Protein AF-A0A0S7Z844-F1 (afdb_monomer_lite)

Foldseek 3Di:
DLVVLLVVQQQPPDDPVPPPVVVVVVVVVVVVVVVVCCVPDPDNPPPPVQLVVLVVVVVVVLCCQLRPDPVNVVVSSVVSVVVSVLLVVLLVVLCVVPNQLLDQWDFDADQDPVGTDGDPPDTDRPVSNCVSRVVSSVVSLVVVVVVCVVVCNLVVQLVVQLVVSCVRNVDDSLVSSLVSSVVRDPNVVSNVVVVVCVVVDDDD

Radius of gyration: 23.3 Å; chains: 1; bounding box: 55×44×65 Å

pLDDT: mean 85.88, std 11.41, range [45.94, 96.12]

Structure (mmCIF, N/CA/C/O backbone):
data_AF-A0A0S7Z844-F1
#
_entry.id   AF-A0A0S7Z844-F1
#
loop_
_atom_site.group_PDB
_atom_site.id
_atom_site.type_symbol
_atom_site.label_atom_id
_atom_site.label_alt_id
_atom_site.label_comp_id
_atom_site.label_asym_id
_atom_site.label_entity_id
_atom_site.label_seq_id
_atom_site.pdbx_PDB_ins_code
_atom_site.Cartn_x
_atom_site.Cartn_y
_atom_site.Cartn_z
_atom_site.oc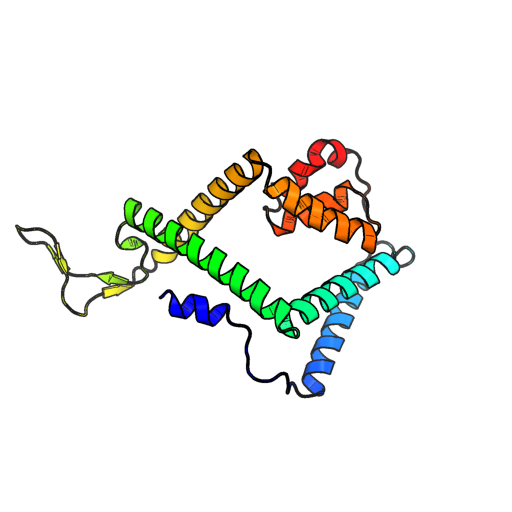cupancy
_atom_site.B_iso_or_equiv
_atom_site.auth_seq_id
_atom_site.auth_comp_id
_atom_site.auth_asym_id
_atom_site.auth_atom_id
_atom_site.pdbx_PDB_model_num
ATOM 1 N N . MET A 1 1 ? 17.687 -9.921 -13.848 1.00 48.50 1 MET A N 1
ATOM 2 C CA . MET A 1 1 ? 17.046 -8.929 -12.950 1.00 48.50 1 MET A CA 1
ATOM 3 C C . M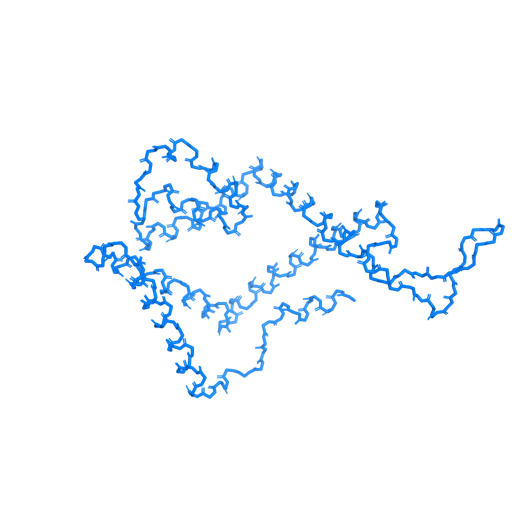ET A 1 1 ? 15.560 -9.190 -12.683 1.00 48.50 1 MET A C 1
ATOM 5 O O . MET A 1 1 ? 15.206 -9.044 -11.520 1.00 48.50 1 MET A O 1
ATOM 9 N N . PRO A 1 2 ? 14.704 -9.618 -13.638 1.00 46.31 2 PRO A N 1
ATOM 10 C CA . PRO A 1 2 ? 13.323 -10.015 -13.307 1.00 46.31 2 PRO A CA 1
ATOM 11 C C . PRO A 1 2 ? 13.250 -11.193 -12.315 1.00 46.31 2 PRO A C 1
ATOM 13 O O . PRO A 1 2 ? 12.411 -11.183 -11.419 1.00 46.31 2 PRO A O 1
ATOM 16 N N . ASP A 1 3 ? 14.201 -12.131 -12.378 1.00 45.94 3 ASP A N 1
ATOM 17 C CA . ASP A 1 3 ? 14.242 -13.299 -11.479 1.00 45.94 3 ASP A CA 1
ATOM 18 C C . ASP A 1 3 ? 14.522 -12.935 -10.011 1.00 45.94 3 ASP A C 1
ATOM 20 O O . ASP A 1 3 ? 14.051 -13.606 -9.099 1.00 45.94 3 ASP A O 1
ATOM 24 N N . ALA A 1 4 ? 15.250 -11.839 -9.764 1.00 48.22 4 ALA A N 1
ATOM 25 C CA . ALA A 1 4 ? 15.564 -11.380 -8.410 1.00 48.22 4 ALA A CA 1
ATOM 26 C C . ALA A 1 4 ? 14.356 -10.719 -7.727 1.00 48.22 4 ALA A C 1
ATOM 28 O O . ALA A 1 4 ? 14.197 -10.832 -6.514 1.00 48.22 4 ALA A O 1
ATOM 29 N N . VAL A 1 5 ? 13.494 -10.056 -8.505 1.00 46.53 5 VAL A N 1
ATOM 30 C CA . VAL A 1 5 ? 12.251 -9.456 -8.001 1.00 46.53 5 VAL A CA 1
ATOM 31 C C . VAL A 1 5 ? 11.192 -10.541 -7.791 1.00 46.53 5 VAL A C 1
ATOM 33 O O . VAL A 1 5 ? 10.532 -10.552 -6.757 1.00 46.53 5 VAL A O 1
ATOM 36 N N . ALA A 1 6 ? 11.091 -11.513 -8.706 1.00 46.31 6 ALA A N 1
ATOM 37 C CA . ALA A 1 6 ? 10.219 -12.676 -8.538 1.00 46.31 6 ALA A CA 1
ATOM 38 C C . ALA A 1 6 ? 10.591 -13.509 -7.293 1.00 46.31 6 ALA A C 1
ATOM 40 O O . ALA A 1 6 ? 9.709 -13.910 -6.537 1.00 46.31 6 ALA A O 1
ATOM 41 N N . ALA A 1 7 ? 11.888 -13.693 -7.021 1.00 47.19 7 ALA A N 1
ATOM 42 C CA . ALA A 1 7 ? 12.367 -14.410 -5.836 1.00 47.19 7 ALA A CA 1
ATOM 43 C C . ALA A 1 7 ? 12.106 -13.677 -4.504 1.00 47.19 7 ALA A C 1
ATOM 45 O O . ALA A 1 7 ? 12.022 -14.328 -3.468 1.00 47.19 7 ALA A O 1
ATOM 46 N N . GLN A 1 8 ? 11.963 -12.345 -4.503 1.00 51.00 8 GLN A N 1
ATOM 47 C CA . GLN A 1 8 ? 11.605 -11.575 -3.298 1.00 51.00 8 GLN A CA 1
ATOM 48 C C . GLN A 1 8 ? 10.105 -11.607 -2.980 1.00 51.00 8 GLN A C 1
ATOM 50 O O . GLN A 1 8 ? 9.715 -11.314 -1.850 1.00 51.00 8 GLN A O 1
ATOM 55 N N . ILE A 1 9 ? 9.274 -11.929 -3.972 1.00 50.03 9 ILE A N 1
ATOM 56 C CA . ILE A 1 9 ? 7.813 -12.002 -3.842 1.00 50.03 9 ILE A CA 1
ATOM 57 C C . ILE A 1 9 ? 7.357 -13.435 -3.540 1.00 50.03 9 ILE A C 1
ATOM 59 O O . ILE A 1 9 ? 6.285 -13.617 -2.968 1.00 50.03 9 ILE A O 1
ATOM 63 N N . ALA A 1 10 ? 8.180 -14.435 -3.868 1.00 52.25 10 ALA A N 1
ATOM 64 C CA . ALA A 1 10 ? 7.917 -15.824 -3.531 1.00 52.25 10 ALA A CA 1
ATOM 65 C C . ALA A 1 10 ? 7.765 -15.989 -2.011 1.00 52.25 10 ALA A C 1
ATOM 67 O O . ALA A 1 10 ? 8.689 -15.715 -1.236 1.00 52.25 10 ALA A O 1
ATOM 68 N N . ILE A 1 11 ? 6.586 -16.444 -1.585 1.00 57.19 11 ILE A N 1
ATOM 69 C CA . ILE A 1 11 ? 6.339 -16.830 -0.197 1.00 57.19 11 ILE A CA 1
ATOM 70 C C . ILE A 1 11 ? 7.331 -17.956 0.140 1.00 57.19 11 ILE A C 1
ATOM 72 O O . ILE A 1 11 ? 7.409 -18.924 -0.617 1.00 57.19 11 ILE A O 1
ATOM 76 N N . PRO A 1 12 ? 8.117 -17.855 1.230 1.00 57.69 12 PRO A N 1
ATOM 77 C CA . PRO A 1 12 ? 9.072 -18.896 1.585 1.00 57.69 12 PRO A CA 1
ATOM 78 C C . PRO A 1 12 ? 8.349 -20.240 1.728 1.00 57.69 12 PRO A C 1
ATOM 80 O O . PRO A 1 12 ? 7.574 -20.435 2.663 1.00 57.69 12 PRO A O 1
ATOM 83 N N . ALA A 1 13 ? 8.594 -21.154 0.786 1.00 55.97 13 ALA A N 1
ATOM 84 C CA . ALA A 1 13 ? 8.005 -22.493 0.777 1.00 55.97 13 ALA A CA 1
ATOM 85 C C . ALA A 1 13 ? 8.580 -23.392 1.890 1.00 55.97 13 ALA A C 1
ATOM 87 O O . ALA A 1 13 ? 7.978 -24.405 2.249 1.00 55.97 13 ALA A O 1
ATOM 88 N N . ASP A 1 14 ? 9.711 -22.996 2.481 1.00 54.78 14 ASP A N 1
ATOM 89 C CA . ASP A 1 14 ? 10.391 -23.751 3.524 1.00 54.78 14 ASP A CA 1
ATOM 90 C C . ASP A 1 14 ? 10.025 -23.255 4.932 1.00 54.78 14 ASP A C 1
ATOM 92 O O . ASP A 1 14 ? 10.448 -22.195 5.394 1.00 54.78 14 ASP A O 1
ATOM 96 N N . GLY A 1 15 ? 9.283 -24.104 5.648 1.00 52.59 15 GLY A N 1
ATOM 97 C CA . GLY A 1 15 ? 9.399 -24.237 7.098 1.00 52.59 15 GLY A CA 1
ATOM 98 C C . GLY A 1 15 ? 8.549 -23.291 7.947 1.00 52.59 15 GLY A C 1
ATOM 99 O O . GLY A 1 15 ? 9.048 -22.365 8.583 1.00 52.59 15 GLY A O 1
ATOM 100 N N . LEU A 1 16 ? 7.282 -23.660 8.164 1.00 57.12 16 LEU A N 1
ATOM 101 C CA . LEU A 1 16 ? 6.557 -23.267 9.383 1.00 57.12 16 LEU A CA 1
ATOM 102 C C . LEU A 1 16 ? 7.063 -24.009 10.640 1.00 57.12 16 LEU A C 1
ATOM 104 O O . LEU A 1 16 ? 6.437 -23.892 11.700 1.00 57.12 16 LEU A O 1
ATOM 108 N N . ASP A 1 17 ? 8.215 -24.685 10.574 1.00 62.97 17 ASP A N 1
ATOM 109 C CA . ASP A 1 17 ? 8.958 -25.271 11.703 1.00 62.97 17 ASP A CA 1
ATOM 110 C C . ASP A 1 17 ? 9.620 -24.189 12.571 1.00 62.97 17 ASP A C 1
ATOM 112 O O . ASP A 1 17 ? 10.745 -24.296 13.056 1.00 62.97 17 ASP A O 1
ATOM 116 N N . THR A 1 18 ? 8.893 -23.096 12.784 1.00 69.69 18 THR A N 1
ATOM 117 C CA . THR A 1 18 ? 9.263 -22.072 13.742 1.00 69.69 18 THR A CA 1
ATOM 118 C C . THR A 1 18 ? 9.187 -22.683 15.139 1.00 69.69 18 THR A C 1
ATOM 120 O O . THR A 1 18 ? 8.113 -23.145 15.551 1.00 69.69 18 THR A O 1
ATOM 123 N N . PRO A 1 19 ? 10.298 -22.691 15.897 1.00 84.50 19 PRO A N 1
ATOM 124 C CA . PRO A 1 19 ? 10.299 -23.233 17.244 1.00 84.50 19 PRO A CA 1
ATOM 125 C C . PRO A 1 19 ? 9.251 -22.509 18.091 1.00 84.50 19 PRO A C 1
ATOM 127 O O . PRO A 1 19 ? 9.009 -21.310 17.922 1.00 84.50 19 PRO A O 1
ATOM 130 N N . LEU A 1 20 ? 8.639 -23.225 19.036 1.00 82.25 20 LEU A N 1
ATOM 131 C CA . LEU A 1 20 ? 7.578 -22.689 19.897 1.00 82.25 20 LEU A CA 1
ATOM 132 C C . LEU A 1 20 ? 8.000 -21.377 20.586 1.00 82.25 20 LEU A C 1
ATOM 134 O O . LEU A 1 20 ? 7.199 -20.454 20.707 1.00 82.25 20 LEU A O 1
ATOM 138 N N . ALA A 1 21 ? 9.284 -21.246 20.926 1.00 87.00 21 ALA A N 1
ATOM 139 C CA . ALA A 1 21 ? 9.870 -20.021 21.463 1.00 87.00 21 ALA A CA 1
ATOM 140 C C . ALA A 1 21 ? 9.737 -18.800 20.527 1.00 87.00 21 ALA A C 1
ATOM 142 O O . ALA A 1 21 ? 9.461 -17.698 20.998 1.00 87.00 21 ALA A O 1
ATOM 143 N N . ALA A 1 22 ? 9.897 -18.971 19.210 1.00 87.19 22 ALA A N 1
ATOM 144 C CA . ALA A 1 22 ? 9.736 -17.887 18.239 1.00 87.19 22 ALA A CA 1
ATOM 145 C C . ALA A 1 22 ? 8.267 -17.456 18.122 1.00 87.19 22 ALA A C 1
ATOM 147 O O . ALA A 1 22 ? 7.972 -16.263 18.125 1.00 87.19 22 ALA A O 1
ATOM 148 N N . ARG A 1 23 ? 7.336 -18.418 18.126 1.00 87.06 23 ARG A N 1
ATOM 149 C CA . ARG A 1 23 ? 5.891 -18.137 18.111 1.00 87.06 23 ARG A CA 1
ATOM 150 C C . ARG A 1 23 ? 5.445 -17.389 19.369 1.00 87.06 23 ARG A C 1
ATOM 152 O O . ARG A 1 23 ? 4.698 -16.417 19.276 1.00 87.06 23 ARG A O 1
ATOM 159 N N . LEU A 1 24 ? 5.952 -17.797 20.535 1.00 90.00 24 LEU A N 1
ATOM 160 C CA . LEU A 1 24 ? 5.722 -17.081 21.791 1.00 90.00 24 LEU A CA 1
ATOM 161 C C . LEU A 1 24 ? 6.300 -15.663 21.750 1.00 90.00 24 LEU A C 1
ATOM 163 O O . LEU A 1 24 ? 5.638 -14.734 22.201 1.00 90.00 24 LEU A O 1
ATOM 167 N N . ARG A 1 25 ? 7.488 -15.466 21.164 1.00 93.25 25 ARG A N 1
ATOM 168 C CA . ARG A 1 25 ? 8.080 -14.129 20.99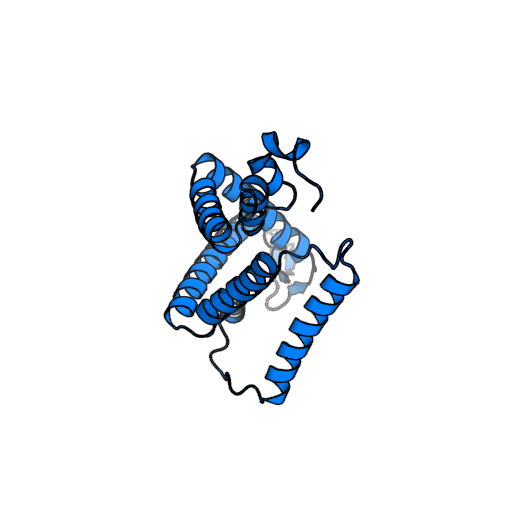4 1.00 93.25 25 ARG A CA 1
ATOM 169 C C . ARG A 1 25 ? 7.193 -13.217 20.144 1.00 93.25 25 ARG A C 1
ATOM 171 O O . ARG A 1 25 ? 6.973 -12.073 20.532 1.00 93.25 25 ARG A O 1
ATOM 178 N N . SER A 1 26 ? 6.645 -13.716 19.035 1.00 90.88 26 SER A N 1
ATOM 179 C CA . SER A 1 26 ? 5.693 -12.961 18.209 1.00 90.88 26 SER A CA 1
ATOM 180 C C . SER A 1 26 ? 4.418 -12.603 18.980 1.00 90.88 26 SER A C 1
ATOM 182 O O . SER A 1 26 ? 3.949 -11.470 18.889 1.00 90.88 26 SER A O 1
ATOM 184 N N . LEU A 1 27 ? 3.888 -13.530 19.789 1.00 91.62 27 LEU A N 1
ATOM 185 C CA . LEU A 1 27 ? 2.716 -13.273 20.632 1.00 91.62 27 LEU A CA 1
ATOM 186 C C . LEU A 1 27 ? 3.000 -12.206 21.699 1.00 91.62 27 LEU A C 1
ATOM 188 O O . LEU A 1 27 ? 2.200 -11.290 21.881 1.00 91.62 27 LEU A O 1
ATOM 192 N N . VAL A 1 28 ? 4.152 -12.289 22.368 1.00 95.50 28 VAL A N 1
ATOM 193 C CA . VAL A 1 28 ? 4.595 -11.273 23.334 1.00 95.50 28 VAL A CA 1
ATOM 194 C C . VAL A 1 28 ? 4.747 -9.915 22.651 1.00 95.50 28 VAL A C 1
ATOM 196 O O . VAL A 1 28 ? 4.307 -8.916 23.209 1.00 95.50 28 VAL A O 1
ATOM 199 N N . GLY A 1 29 ? 5.294 -9.868 21.433 1.00 94.94 29 GLY A N 1
ATOM 200 C CA . GLY A 1 29 ? 5.385 -8.640 20.640 1.00 94.94 29 GLY A CA 1
ATOM 201 C C . GLY A 1 29 ? 4.018 -8.015 20.348 1.00 94.94 29 GLY A C 1
ATOM 202 O O . GLY A 1 29 ? 3.830 -6.821 20.573 1.00 94.94 29 GLY A O 1
ATOM 203 N N . LEU A 1 30 ? 3.037 -8.821 19.925 1.00 93.38 30 LEU A N 1
ATOM 204 C CA . LEU A 1 30 ? 1.667 -8.353 19.682 1.00 93.38 30 LEU A CA 1
ATOM 205 C C . LEU A 1 30 ? 1.024 -7.785 20.958 1.00 93.38 30 LEU A C 1
ATOM 207 O O . LEU A 1 30 ? 0.430 -6.706 20.928 1.00 93.38 30 LEU A O 1
ATOM 211 N N . LEU A 1 31 ? 1.179 -8.482 22.087 1.00 94.25 31 LEU A N 1
ATOM 212 C CA . LEU A 1 31 ? 0.674 -8.023 23.382 1.00 94.25 31 LEU A CA 1
ATOM 213 C C . LEU A 1 31 ? 1.397 -6.761 23.868 1.00 94.25 31 LEU A C 1
ATOM 215 O O . LEU A 1 31 ? 0.751 -5.874 24.418 1.00 94.25 31 LEU A O 1
ATOM 219 N N . ALA A 1 32 ? 2.706 -6.647 23.637 1.00 96.12 32 ALA A N 1
ATOM 220 C CA . ALA A 1 32 ? 3.490 -5.469 23.994 1.00 96.12 32 ALA A CA 1
ATOM 221 C C . ALA A 1 32 ? 3.049 -4.237 23.194 1.00 96.12 32 ALA A C 1
ATOM 223 O O . ALA A 1 32 ? 2.816 -3.185 23.786 1.00 96.12 32 ALA A O 1
ATOM 224 N N . LEU A 1 33 ? 2.853 -4.366 21.876 1.00 94.81 33 LEU A N 1
ATOM 225 C CA . LEU A 1 33 ? 2.333 -3.278 21.039 1.00 94.81 33 LEU A CA 1
ATOM 226 C C . LEU A 1 33 ? 0.916 -2.867 21.462 1.00 94.81 33 LEU A C 1
ATOM 228 O O . LEU A 1 33 ? 0.641 -1.675 21.604 1.00 94.81 33 LEU A O 1
ATOM 232 N N . GLY A 1 34 ? 0.041 -3.838 21.743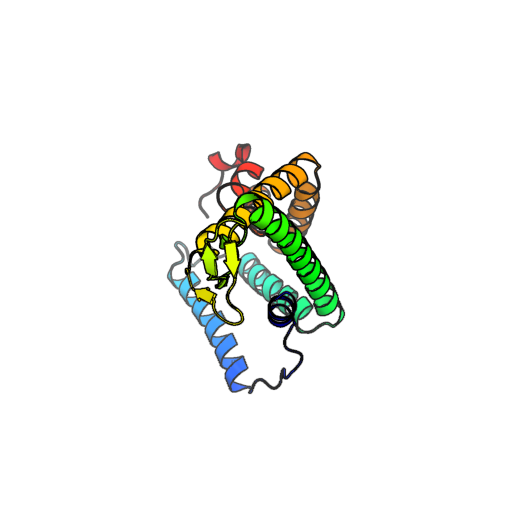 1.00 93.25 34 GLY A N 1
ATOM 233 C CA . GLY A 1 34 ? -1.286 -3.567 22.302 1.00 93.25 34 GLY A CA 1
ATOM 234 C C . GLY A 1 34 ? -1.224 -2.880 23.672 1.00 93.25 34 GLY A C 1
ATOM 235 O O . GLY A 1 34 ? -1.987 -1.953 23.938 1.00 93.25 34 GLY A O 1
ATOM 236 N N . GLY A 1 35 ? -0.278 -3.282 24.522 1.00 93.00 35 GLY A N 1
ATOM 237 C CA . GLY A 1 35 ? -0.025 -2.683 25.831 1.00 93.00 35 GLY A CA 1
ATOM 238 C C . GLY A 1 35 ? 0.487 -1.245 25.743 1.00 93.00 35 GLY A C 1
ATOM 239 O O . GLY A 1 35 ? 0.025 -0.393 26.499 1.00 93.00 35 GLY A O 1
ATOM 240 N N . ILE A 1 36 ? 1.375 -0.945 24.791 1.00 95.06 36 ILE A N 1
ATOM 241 C CA . ILE A 1 36 ? 1.849 0.420 24.517 1.00 95.06 36 ILE A CA 1
ATOM 242 C C . ILE A 1 36 ? 0.690 1.291 24.023 1.00 95.06 36 ILE A C 1
ATOM 244 O O . ILE A 1 36 ? 0.487 2.386 24.548 1.00 95.06 36 ILE A O 1
ATOM 248 N N . ALA A 1 37 ? -0.113 0.794 23.077 1.00 93.00 37 ALA A N 1
ATOM 249 C CA . ALA A 1 37 ? -1.297 1.504 22.597 1.00 93.00 37 ALA A CA 1
ATOM 250 C C . ALA A 1 37 ? -2.295 1.785 23.737 1.00 93.00 37 ALA A C 1
ATOM 252 O O . ALA A 1 37 ? -2.830 2.887 23.844 1.00 93.00 37 ALA A O 1
ATOM 253 N N . TRP A 1 38 ? -2.497 0.821 24.640 1.00 92.75 38 TRP A N 1
ATOM 254 C CA . TRP A 1 38 ? -3.317 1.004 25.839 1.00 92.75 38 TRP A CA 1
ATOM 255 C C . TRP A 1 38 ? -2.713 2.022 26.821 1.00 92.75 38 TRP A C 1
ATOM 257 O O . TRP A 1 38 ? -3.441 2.847 27.378 1.00 92.75 38 TRP A O 1
ATOM 267 N N . ALA A 1 39 ? -1.392 2.009 27.022 1.00 93.38 39 ALA A N 1
ATOM 268 C CA . ALA A 1 39 ? -0.699 2.924 27.927 1.00 93.38 39 ALA A CA 1
ATOM 269 C C . ALA A 1 39 ? -0.769 4.383 27.449 1.00 93.38 39 ALA A C 1
ATOM 271 O O . ALA A 1 39 ? -0.971 5.280 28.274 1.00 93.38 39 ALA A O 1
ATOM 272 N N . LEU A 1 40 ? -0.654 4.601 26.136 1.00 94.81 40 LEU A N 1
ATOM 273 C CA . LEU A 1 40 ? -0.739 5.913 25.488 1.00 94.81 40 LEU A CA 1
ATOM 274 C C . LEU A 1 40 ? -2.183 6.375 25.214 1.00 94.81 40 LEU A C 1
ATOM 276 O O . LEU A 1 40 ? -2.383 7.497 24.753 1.00 94.81 40 LEU A O 1
ATOM 280 N N . SER A 1 41 ? -3.191 5.545 25.499 1.00 93.06 41 SER A N 1
ATOM 281 C CA . SER A 1 41 ? -4.597 5.890 25.271 1.00 93.06 41 SER A CA 1
ATOM 282 C C . SER A 1 41 ? -5.061 7.030 26.181 1.00 93.06 41 SER A C 1
ATOM 284 O O . SER A 1 41 ? -4.846 7.002 27.396 1.00 93.06 41 SER A O 1
ATOM 286 N N . THR A 1 42 ? -5.747 8.013 25.588 1.00 90.31 42 THR A N 1
ATOM 287 C CA . THR A 1 42 ? -6.303 9.181 26.287 1.00 90.31 42 THR A CA 1
ATOM 288 C C . THR A 1 42 ? -7.415 8.803 27.270 1.00 90.31 42 THR A C 1
ATOM 290 O O . THR A 1 42 ? -7.493 9.380 28.351 1.00 90.31 42 THR A O 1
ATOM 293 N N . ASP A 1 43 ? -8.250 7.813 26.936 1.00 88.94 43 ASP A N 1
ATOM 294 C CA . ASP A 1 43 ? -9.294 7.295 27.827 1.00 88.94 43 ASP A CA 1
ATOM 295 C C . ASP A 1 43 ? -9.324 5.760 27.800 1.00 88.94 43 ASP A C 1
ATOM 297 O O . ASP A 1 43 ? -9.993 5.115 26.987 1.00 88.94 43 ASP A O 1
ATOM 301 N N . ARG A 1 44 ? -8.603 5.159 28.752 1.00 87.00 44 ARG A N 1
ATOM 302 C CA . ARG A 1 44 ? -8.458 3.699 28.887 1.00 87.00 44 ARG A CA 1
ATOM 303 C C . ARG A 1 44 ? -9.768 2.980 29.211 1.00 87.00 44 ARG A C 1
ATOM 305 O O . ARG A 1 44 ? -9.842 1.761 29.057 1.00 87.00 44 ARG A O 1
ATOM 312 N N . ARG A 1 45 ? -10.791 3.699 29.686 1.00 83.19 45 ARG A N 1
ATOM 313 C CA . ARG A 1 45 ? -12.080 3.113 30.088 1.00 83.19 45 ARG A CA 1
ATOM 314 C C . ARG A 1 45 ? -13.062 3.023 28.927 1.00 83.19 45 ARG A C 1
ATOM 316 O O . ARG A 1 45 ? -13.968 2.197 28.976 1.00 83.19 45 ARG A O 1
ATOM 323 N N . ARG A 1 46 ? -12.885 3.840 27.886 1.00 88.12 46 ARG A N 1
ATOM 324 C CA . ARG A 1 46 ? -13.785 3.904 26.723 1.00 88.12 46 ARG A CA 1
ATOM 325 C C . ARG A 1 46 ? -13.263 3.168 25.494 1.00 88.12 46 ARG A C 1
ATOM 327 O O . ARG A 1 46 ? -13.771 3.381 24.399 1.00 88.12 46 ARG A O 1
ATOM 334 N N . ILE A 1 47 ? -12.286 2.278 25.664 1.00 87.69 47 ILE A N 1
ATOM 335 C CA . ILE A 1 47 ? -11.729 1.512 24.549 1.00 87.69 47 ILE A CA 1
ATOM 336 C C . ILE A 1 47 ? -12.814 0.589 23.974 1.00 87.69 47 ILE A C 1
ATOM 338 O O . ILE A 1 47 ? -13.319 -0.287 24.686 1.00 87.69 47 ILE A O 1
ATOM 342 N N . PRO A 1 48 ? -13.168 0.730 22.684 1.00 89.44 48 PRO A N 1
ATOM 343 C CA . PRO A 1 48 ? -14.105 -0.169 22.035 1.00 89.44 48 PRO A CA 1
ATOM 344 C C . PRO A 1 48 ? -13.417 -1.515 21.772 1.00 89.44 48 PRO A C 1
ATOM 346 O O . PRO A 1 48 ? -12.932 -1.781 20.676 1.00 89.44 48 PRO A O 1
ATOM 349 N N . TRP A 1 49 ? -13.391 -2.401 22.770 1.00 89.44 49 TRP A N 1
ATOM 350 C CA . TRP A 1 49 ? -12.714 -3.705 22.694 1.00 89.44 49 TRP A CA 1
ATOM 351 C C . TRP A 1 49 ? -13.139 -4.561 21.502 1.00 89.44 49 TRP A C 1
ATOM 353 O O . TRP A 1 49 ? -12.326 -5.295 20.951 1.00 89.44 49 TRP A O 1
ATOM 363 N N . ARG A 1 50 ? -14.388 -4.417 21.045 1.00 89.44 50 ARG A N 1
ATOM 364 C CA . ARG A 1 50 ? -14.860 -5.047 19.808 1.00 89.44 50 ARG A CA 1
ATOM 365 C C . ARG A 1 50 ? -14.069 -4.571 18.585 1.00 89.44 50 ARG A C 1
ATOM 367 O O . ARG A 1 50 ? -13.699 -5.401 17.768 1.00 89.44 50 ARG A O 1
ATOM 374 N N . LEU A 1 51 ? -13.829 -3.266 18.460 1.00 91.38 51 LEU A N 1
ATOM 375 C CA . LEU A 1 51 ? -13.068 -2.682 17.353 1.00 91.38 51 LEU A CA 1
ATOM 376 C C . LEU A 1 51 ? -11.619 -3.173 17.379 1.00 91.38 51 LEU A C 1
ATOM 378 O O . LEU A 1 51 ? -11.127 -3.666 16.370 1.00 91.38 51 LEU A O 1
ATOM 382 N N . ALA A 1 52 ? -10.972 -3.107 18.544 1.00 92.00 52 ALA A N 1
ATOM 383 C CA . ALA A 1 52 ? -9.594 -3.566 18.709 1.00 92.00 52 ALA A CA 1
ATOM 384 C C . ALA A 1 52 ? -9.448 -5.069 18.407 1.00 92.00 52 ALA A C 1
ATOM 386 O O . ALA A 1 52 ? -8.572 -5.466 17.640 1.00 92.00 52 ALA A O 1
ATOM 387 N N . ALA A 1 53 ? -10.344 -5.902 18.950 1.00 91.75 53 ALA A N 1
ATOM 388 C CA . ALA A 1 53 ? -10.332 -7.343 18.718 1.00 91.75 53 ALA A CA 1
ATOM 389 C C . ALA A 1 53 ? -10.577 -7.693 17.244 1.00 91.75 53 ALA A C 1
ATOM 391 O O . ALA A 1 53 ? -9.851 -8.518 16.698 1.00 91.75 53 ALA A O 1
ATOM 392 N N . TRP A 1 54 ? -11.546 -7.050 16.578 1.00 93.81 54 TRP A N 1
ATOM 393 C CA . TRP A 1 54 ? -11.782 -7.272 15.147 1.00 93.81 54 TRP A CA 1
ATOM 394 C C . TRP A 1 54 ? -10.650 -6.748 14.268 1.00 93.81 54 TRP A C 1
ATOM 396 O O . TRP A 1 54 ? -10.343 -7.392 13.271 1.00 93.81 54 TRP A O 1
ATOM 406 N N . GLY A 1 55 ? -10.005 -5.637 14.632 1.00 92.31 55 GLY A N 1
ATOM 407 C CA . GLY A 1 55 ? -8.842 -5.120 13.910 1.00 92.31 55 GLY A CA 1
ATOM 408 C C . GLY A 1 55 ? -7.693 -6.125 13.906 1.00 92.31 55 GLY A C 1
ATOM 409 O O . GLY A 1 55 ? -7.202 -6.499 12.842 1.00 92.31 55 GLY A O 1
ATOM 410 N N . ILE A 1 56 ? -7.339 -6.640 15.088 1.00 93.44 56 ILE A N 1
ATOM 411 C CA . ILE A 1 56 ? -6.299 -7.669 15.231 1.00 93.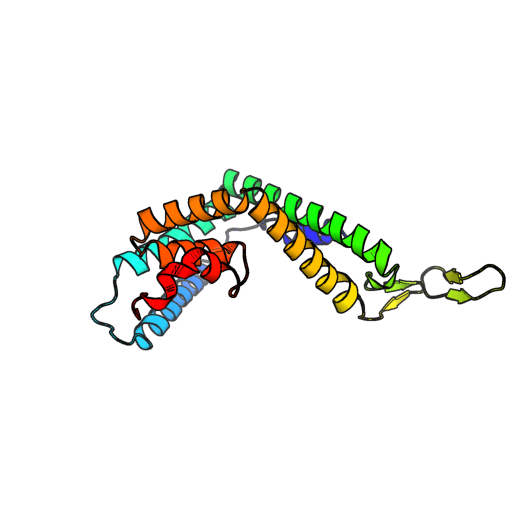44 56 ILE A CA 1
ATOM 412 C C . ILE A 1 56 ? -6.730 -8.970 14.539 1.00 93.44 56 ILE A C 1
ATOM 414 O O . ILE A 1 56 ? -5.951 -9.562 13.794 1.00 93.44 56 ILE A O 1
ATOM 418 N N . ALA A 1 57 ? -7.974 -9.412 14.742 1.00 94.19 57 ALA A N 1
ATOM 419 C CA . ALA A 1 57 ? -8.474 -10.645 14.143 1.00 94.19 57 ALA A CA 1
ATOM 420 C C . ALA A 1 57 ? -8.464 -10.586 12.611 1.00 94.19 57 ALA A C 1
ATOM 422 O O . ALA A 1 57 ? -8.012 -11.535 11.980 1.00 94.19 57 ALA A O 1
ATOM 423 N N . LEU A 1 58 ? -8.910 -9.481 12.006 1.00 92.62 58 LEU A N 1
ATOM 424 C CA . LEU A 1 58 ? -8.926 -9.320 10.553 1.00 92.62 58 LEU A CA 1
ATOM 425 C C . LEU A 1 58 ? -7.507 -9.361 9.973 1.00 92.62 58 LEU A C 1
ATOM 427 O O . LEU A 1 58 ? -7.291 -10.035 8.969 1.00 92.62 58 LEU A O 1
ATOM 431 N N . GLN A 1 59 ? -6.537 -8.717 10.631 1.00 92.81 59 GLN A N 1
ATOM 432 C CA . GLN A 1 59 ? -5.126 -8.779 10.233 1.00 92.81 59 GLN A CA 1
ATOM 433 C C . GLN A 1 59 ? -4.567 -10.206 10.313 1.00 92.81 59 GLN A C 1
ATOM 435 O O . GLN A 1 59 ? -3.942 -10.671 9.363 1.00 92.81 59 GLN A O 1
ATOM 440 N N . VAL A 1 60 ? -4.825 -10.926 11.412 1.00 92.88 60 VAL A N 1
ATOM 441 C CA . VAL A 1 60 ? -4.360 -12.313 11.588 1.00 92.88 60 VAL A CA 1
ATOM 442 C C . VAL A 1 60 ? -5.030 -13.257 10.591 1.00 92.88 60 VAL A C 1
ATOM 444 O O . VAL A 1 60 ? -4.350 -14.087 9.992 1.00 92.88 60 VAL A O 1
ATOM 447 N N . VAL A 1 61 ? -6.342 -13.133 10.375 1.00 94.19 61 VAL A N 1
ATOM 448 C CA . VAL A 1 61 ? -7.074 -13.951 9.396 1.00 94.19 61 VAL A CA 1
ATOM 449 C C . VAL A 1 61 ? -6.552 -13.696 7.988 1.00 94.19 61 VAL A C 1
ATOM 451 O O . VAL A 1 61 ? -6.306 -14.655 7.263 1.00 94.19 61 VAL A O 1
ATOM 454 N N . PHE A 1 62 ? -6.331 -12.437 7.610 1.00 91.81 62 PHE A N 1
ATOM 455 C CA . PHE A 1 62 ? -5.776 -12.091 6.304 1.00 91.81 62 PHE A CA 1
ATOM 456 C C . PHE A 1 62 ? -4.350 -12.634 6.123 1.00 91.81 62 PHE A C 1
ATOM 458 O O . PHE A 1 62 ? -4.052 -13.242 5.096 1.00 91.81 62 PHE A O 1
ATOM 465 N N . ALA A 1 63 ? -3.498 -12.508 7.145 1.00 90.38 63 ALA A N 1
ATOM 466 C CA . ALA A 1 63 ? -2.143 -13.054 7.126 1.00 90.38 63 ALA A CA 1
ATOM 467 C C . ALA A 1 63 ? -2.138 -14.585 6.999 1.00 90.38 63 ALA A C 1
ATOM 469 O O . ALA A 1 63 ? -1.408 -15.131 6.179 1.00 90.38 63 ALA A O 1
ATOM 470 N N . LEU A 1 64 ? -2.976 -15.291 7.766 1.00 90.94 64 LEU A N 1
ATOM 471 C CA . LEU A 1 64 ? -3.104 -16.748 7.665 1.00 90.94 64 LEU A CA 1
ATOM 472 C C . LEU A 1 64 ? -3.686 -17.177 6.318 1.00 90.94 64 LEU A C 1
ATOM 474 O O . LEU A 1 64 ? -3.257 -18.188 5.769 1.00 90.94 64 LEU A O 1
ATOM 478 N N . PHE A 1 65 ? -4.644 -16.423 5.781 1.00 91.31 65 PHE A N 1
ATOM 479 C CA . PHE A 1 65 ? -5.197 -16.691 4.462 1.00 91.31 65 PHE A CA 1
ATOM 480 C C . PHE A 1 65 ? -4.099 -16.639 3.396 1.00 91.31 65 PHE A C 1
ATOM 482 O O . PHE A 1 65 ? -3.937 -17.613 2.667 1.00 91.31 65 PHE A O 1
ATOM 489 N N . ILE A 1 66 ? -3.297 -15.574 3.355 1.00 89.25 66 ILE A N 1
ATOM 490 C CA . ILE A 1 66 ? -2.245 -15.417 2.338 1.00 89.25 66 ILE A CA 1
ATOM 491 C C . ILE A 1 66 ? -1.068 -16.374 2.564 1.00 89.25 66 ILE A C 1
ATOM 493 O O . ILE A 1 66 ? -0.628 -17.011 1.619 1.00 89.25 66 ILE A O 1
ATOM 497 N N . LEU A 1 67 ? -0.575 -16.505 3.800 1.00 86.62 67 LEU A N 1
ATOM 498 C CA . LEU A 1 67 ? 0.677 -17.224 4.085 1.00 86.62 67 LEU A CA 1
ATOM 499 C C . LEU A 1 67 ? 0.511 -18.734 4.289 1.00 86.62 67 LEU A C 1
ATOM 501 O O . LEU A 1 67 ? 1.495 -19.462 4.230 1.00 86.62 67 LEU A O 1
ATOM 505 N N . LYS A 1 68 ? -0.694 -19.214 4.622 1.00 85.81 68 LYS A N 1
ATOM 506 C CA . LYS A 1 68 ? -0.915 -20.630 4.969 1.00 85.81 68 LYS A CA 1
ATOM 507 C C . LYS A 1 68 ? -1.803 -21.366 3.975 1.00 85.81 68 LYS A C 1
ATOM 509 O O . LYS A 1 68 ? -1.772 -22.595 3.946 1.00 85.81 68 LYS A O 1
ATOM 514 N N . THR A 1 69 ? -2.639 -20.660 3.214 1.00 90.88 69 THR A N 1
ATOM 515 C CA . THR A 1 69 ? -3.553 -21.321 2.276 1.00 90.88 69 THR A CA 1
ATOM 516 C C . THR A 1 69 ? -2.973 -21.319 0.863 1.00 90.88 69 THR A C 1
ATOM 518 O O . THR A 1 69 ? -2.519 -20.274 0.403 1.00 90.88 69 THR A O 1
ATOM 521 N N . PRO A 1 70 ? -3.062 -22.443 0.124 1.00 88.56 70 PRO A N 1
ATOM 522 C CA . PRO A 1 70 ? -2.546 -22.519 -1.245 1.00 88.56 70 PRO A CA 1
ATOM 523 C C . PRO A 1 70 ? -3.322 -21.610 -2.207 1.00 88.56 70 PRO A C 1
ATOM 525 O O . PRO A 1 70 ? -2.819 -21.222 -3.255 1.00 88.56 70 PRO A O 1
ATOM 528 N N . LEU A 1 71 ? -4.574 -21.274 -1.874 1.00 91.19 71 LEU A N 1
ATOM 529 C CA . LEU A 1 71 ? -5.351 -20.298 -2.631 1.00 91.19 71 LEU A CA 1
ATOM 530 C C . LEU A 1 71 ? -4.813 -18.879 -2.413 1.00 91.19 71 LEU A C 1
ATOM 532 O O . LEU A 1 71 ? -4.670 -18.138 -3.380 1.00 91.19 71 LEU A O 1
ATOM 536 N N . GLY A 1 72 ? -4.528 -18.508 -1.162 1.00 89.69 72 GLY A N 1
ATOM 537 C CA . GLY A 1 72 ? -3.986 -17.197 -0.814 1.00 89.69 72 GLY A CA 1
ATOM 538 C C . GLY A 1 72 ? -2.612 -16.952 -1.428 1.00 89.69 72 GLY A C 1
ATOM 539 O O . GLY A 1 72 ? -2.410 -15.891 -2.009 1.00 89.69 72 GLY A O 1
ATOM 540 N N . GLU A 1 73 ? -1.734 -17.955 -1.390 1.00 87.25 73 GLU A N 1
ATOM 541 C CA . GLU A 1 73 ? -0.425 -17.939 -2.054 1.00 87.25 73 GLU A CA 1
ATOM 542 C C . GLU A 1 73 ? -0.566 -17.666 -3.555 1.00 87.25 73 GLU A C 1
ATOM 544 O O . GLU A 1 73 ? -0.073 -16.656 -4.043 1.00 87.25 73 GLU A O 1
ATOM 549 N N . ARG A 1 74 ? -1.361 -18.468 -4.279 1.00 90.69 74 ARG A N 1
ATOM 550 C CA . ARG A 1 74 ? -1.573 -18.279 -5.729 1.00 90.69 74 ARG A CA 1
ATOM 551 C C . ARG A 1 74 ? -2.153 -16.911 -6.083 1.00 90.69 74 ARG A C 1
ATOM 553 O O . ARG A 1 74 ? -1.775 -16.324 -7.094 1.00 90.69 74 ARG A O 1
ATOM 560 N N . LEU A 1 75 ? -3.109 -16.423 -5.290 1.00 91.25 75 LEU A N 1
ATOM 561 C CA . LEU A 1 75 ? -3.704 -15.102 -5.500 1.00 91.25 75 LEU A CA 1
ATOM 562 C C . LEU A 1 75 ? -2.667 -13.994 -5.301 1.00 91.25 75 LEU A C 1
ATOM 564 O O . LEU A 1 75 ? -2.625 -13.049 -6.090 1.00 91.25 75 LEU A O 1
ATOM 568 N N . PHE A 1 76 ? -1.848 -14.107 -4.257 1.00 89.25 76 PHE A N 1
ATOM 569 C CA . PHE A 1 76 ? -0.847 -13.102 -3.928 1.00 89.25 76 PHE A CA 1
ATOM 570 C C . PHE A 1 76 ? 0.337 -13.132 -4.897 1.00 89.25 76 PHE A C 1
ATOM 572 O O . PHE A 1 76 ? 0.770 -12.073 -5.343 1.00 89.25 76 PHE A O 1
ATOM 579 N N . ASP A 1 77 ? 0.773 -14.316 -5.323 1.00 89.69 77 ASP A N 1
ATOM 580 C CA . ASP A 1 77 ? 1.772 -14.485 -6.379 1.00 89.69 77 ASP A CA 1
ATOM 581 C C . ASP A 1 77 ? 1.284 -13.890 -7.701 1.00 89.69 77 ASP A C 1
ATOM 583 O O . ASP A 1 77 ? 2.021 -13.162 -8.363 1.00 89.69 77 ASP A O 1
ATOM 587 N N . GLY A 1 78 ? 0.020 -14.131 -8.070 1.00 92.50 78 GLY A N 1
ATOM 588 C CA . GLY A 1 78 ? -0.585 -13.529 -9.259 1.00 92.50 78 GLY A CA 1
ATOM 589 C C . GLY A 1 78 ? -0.618 -11.998 -9.191 1.00 92.50 78 GLY A C 1
ATOM 590 O O . GLY A 1 78 ? -0.267 -11.322 -10.160 1.00 92.50 78 GLY A O 1
ATOM 591 N N . ALA A 1 79 ? -0.979 -11.434 -8.034 1.00 90.50 79 ALA A N 1
ATOM 592 C CA . ALA A 1 79 ? -0.916 -9.990 -7.807 1.00 90.50 79 ALA A CA 1
ATOM 593 C C . ALA A 1 79 ? 0.528 -9.461 -7.873 1.00 90.50 79 ALA A C 1
ATOM 595 O O . ALA A 1 79 ? 0.781 -8.415 -8.470 1.00 90.50 79 ALA A O 1
ATOM 596 N N . GLY A 1 80 ? 1.481 -10.204 -7.314 1.00 91.44 80 GLY A N 1
ATOM 597 C CA . GLY A 1 80 ? 2.904 -9.903 -7.371 1.00 91.44 80 GLY A CA 1
ATOM 598 C C . GLY A 1 80 ? 3.441 -9.866 -8.799 1.00 91.44 80 GLY A C 1
ATOM 599 O O . GLY A 1 80 ? 4.073 -8.889 -9.195 1.00 91.44 80 GLY A O 1
ATOM 600 N N . GLN A 1 81 ? 3.119 -10.875 -9.607 1.00 93.00 81 GLN A N 1
ATOM 601 C CA . GLN A 1 81 ? 3.482 -10.926 -11.026 1.00 93.00 81 GLN A CA 1
ATOM 602 C C . GLN A 1 81 ? 2.887 -9.754 -11.811 1.00 93.00 81 GLN A C 1
ATOM 604 O O . GLN A 1 81 ? 3.569 -9.183 -12.661 1.00 93.00 81 GLN A O 1
ATOM 609 N N . LEU A 1 82 ? 1.654 -9.346 -11.497 1.00 92.50 82 LEU A N 1
ATOM 610 C CA . LEU A 1 82 ? 1.044 -8.159 -12.093 1.00 92.50 82 LEU A CA 1
ATOM 611 C C . LEU A 1 82 ? 1.840 -6.889 -11.756 1.00 92.50 82 LEU A C 1
ATOM 613 O O . LEU A 1 82 ? 2.132 -6.099 -12.655 1.00 92.50 82 LEU A O 1
ATOM 617 N N . VAL A 1 83 ? 2.242 -6.706 -10.494 1.00 90.81 83 VAL A N 1
ATOM 618 C CA . VAL A 1 83 ? 3.078 -5.565 -10.081 1.00 90.81 83 VAL A CA 1
ATOM 619 C C . VAL A 1 83 ? 4.442 -5.600 -10.772 1.00 90.81 83 VAL A C 1
ATOM 621 O O . VAL A 1 83 ? 4.892 -4.571 -11.272 1.00 90.81 83 VAL A O 1
ATOM 624 N N . VAL A 1 84 ? 5.080 -6.769 -10.871 1.00 91.56 84 VAL A N 1
ATOM 625 C CA . VAL A 1 84 ? 6.353 -6.931 -11.594 1.00 91.56 84 VAL A CA 1
ATOM 626 C C . VAL A 1 84 ? 6.199 -6.606 -13.079 1.00 91.56 84 VAL A C 1
ATOM 628 O O . VAL A 1 84 ? 7.056 -5.928 -13.641 1.00 91.56 84 VAL A O 1
ATOM 631 N N . GLY A 1 85 ? 5.097 -7.017 -13.708 1.00 92.81 85 GLY A N 1
ATOM 632 C CA . GLY A 1 85 ? 4.789 -6.654 -15.091 1.00 92.81 85 GLY A CA 1
ATOM 633 C C . GLY A 1 85 ? 4.662 -5.140 -15.282 1.00 92.81 85 GLY A C 1
ATOM 634 O O . GLY A 1 85 ? 5.256 -4.580 -16.202 1.00 92.81 85 GLY A O 1
ATOM 635 N N . LEU A 1 86 ? 3.961 -4.454 -14.371 1.00 91.19 86 LEU A N 1
ATOM 636 C CA . LEU A 1 86 ? 3.849 -2.989 -14.379 1.00 91.19 86 LEU A CA 1
ATOM 637 C C . LEU A 1 86 ? 5.200 -2.288 -14.162 1.00 91.19 86 LEU A C 1
ATOM 639 O O . LEU A 1 86 ? 5.485 -1.282 -14.818 1.00 91.19 86 LEU A O 1
ATOM 643 N N . LEU A 1 87 ? 6.050 -2.826 -13.283 1.00 90.81 87 LEU A N 1
ATOM 644 C CA . LEU A 1 87 ? 7.427 -2.353 -13.108 1.00 90.81 87 LEU A CA 1
ATOM 645 C C . LEU A 1 87 ? 8.261 -2.550 -14.383 1.00 90.81 87 LEU A C 1
ATOM 647 O O . LEU A 1 87 ? 9.080 -1.693 -14.700 1.00 90.81 87 LEU A O 1
ATOM 651 N N . GLY A 1 88 ? 8.017 -3.619 -15.146 1.00 90.38 88 GLY A N 1
ATOM 652 C CA . GLY A 1 88 ? 8.626 -3.833 -16.462 1.00 90.38 88 GLY A CA 1
ATOM 653 C C . GLY A 1 88 ? 8.296 -2.708 -17.447 1.00 90.38 88 GLY A C 1
ATOM 654 O O . GLY A 1 88 ? 9.205 -2.072 -17.973 1.00 90.38 88 GLY A O 1
ATOM 655 N N . PHE A 1 89 ? 7.012 -2.370 -17.609 1.00 92.31 89 PHE A N 1
ATOM 656 C CA . PHE A 1 89 ? 6.601 -1.252 -18.477 1.00 92.31 89 PHE A CA 1
ATOM 657 C C . PHE A 1 89 ? 7.171 0.095 -18.021 1.00 92.31 89 PHE A C 1
ATOM 659 O O . PHE A 1 89 ? 7.504 0.958 -18.834 1.00 92.31 89 PHE A O 1
ATOM 666 N N . THR A 1 90 ? 7.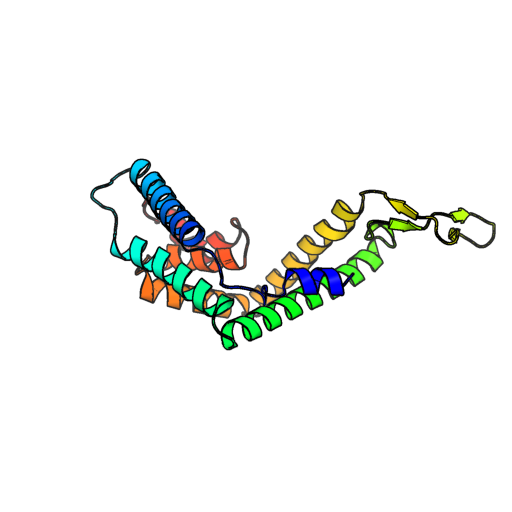299 0.273 -16.707 1.00 91.06 90 THR A N 1
ATOM 667 C CA . THR A 1 90 ? 7.925 1.459 -16.121 1.00 91.06 90 THR A CA 1
ATOM 668 C C . THR A 1 90 ? 9.403 1.545 -16.495 1.00 91.06 90 THR A C 1
ATOM 670 O O . THR A 1 90 ? 9.876 2.615 -16.877 1.00 91.06 90 THR A O 1
ATOM 673 N N . LEU A 1 91 ? 10.130 0.429 -16.394 1.00 89.75 91 LEU A N 1
ATOM 674 C CA . LEU A 1 91 ? 11.547 0.350 -16.734 1.00 89.75 91 LEU A CA 1
ATOM 675 C C . LEU A 1 91 ? 11.779 0.663 -18.216 1.00 89.75 91 LEU A C 1
ATOM 677 O O . LEU A 1 91 ? 12.673 1.448 -18.532 1.00 89.75 91 LEU A O 1
ATOM 681 N N . ASP A 1 92 ? 10.935 0.135 -19.103 1.00 91.38 92 ASP A N 1
ATOM 682 C CA . ASP A 1 92 ? 10.989 0.441 -20.536 1.00 91.38 92 ASP A CA 1
ATOM 683 C C . ASP A 1 92 ? 10.818 1.949 -20.780 1.00 91.38 92 ASP A C 1
ATOM 685 O O . ASP A 1 92 ? 11.645 2.572 -21.453 1.00 91.38 92 ASP A O 1
ATOM 689 N N . GLY A 1 93 ? 9.813 2.571 -20.151 1.00 91.56 93 GLY A N 1
ATOM 690 C CA . GLY A 1 93 ? 9.581 4.016 -20.235 1.00 91.56 93 GLY A CA 1
ATOM 691 C C . GLY A 1 93 ? 10.725 4.857 -19.654 1.00 91.56 93 GLY A C 1
ATOM 692 O O . GLY A 1 93 ? 11.126 5.858 -20.248 1.00 91.56 93 GLY A O 1
ATOM 693 N N . ALA A 1 94 ? 11.298 4.444 -18.523 1.00 91.44 94 ALA A N 1
ATOM 694 C CA . ALA A 1 94 ? 12.438 5.124 -17.916 1.00 91.44 94 ALA A CA 1
ATOM 695 C C . ALA A 1 94 ? 13.693 5.011 -18.793 1.00 91.44 94 ALA A C 1
ATOM 697 O O . ALA A 1 94 ? 14.405 6.000 -18.969 1.00 91.44 94 ALA A O 1
ATOM 698 N N . SER A 1 95 ? 13.949 3.837 -19.380 1.00 90.44 95 SER A N 1
ATOM 699 C CA . SER A 1 95 ? 15.091 3.612 -20.274 1.00 90.44 95 SER A CA 1
ATOM 700 C C . SER A 1 95 ? 14.970 4.412 -21.574 1.00 90.44 95 SER A C 1
ATOM 702 O O . SER A 1 95 ? 15.974 4.901 -22.086 1.00 90.44 95 SER A O 1
ATOM 704 N N . PHE A 1 96 ? 13.747 4.641 -22.062 1.00 91.94 96 PHE A N 1
ATOM 705 C CA . PHE A 1 96 ? 13.497 5.529 -23.195 1.00 91.94 96 PHE A CA 1
ATOM 706 C C . PHE A 1 96 ? 13.887 6.986 -22.890 1.00 91.94 96 PHE A C 1
ATOM 708 O O . PHE A 1 96 ? 14.476 7.652 -23.738 1.00 91.94 96 PHE A O 1
ATOM 715 N N . VAL A 1 97 ? 13.597 7.479 -21.679 1.00 91.75 97 VAL A N 1
ATOM 716 C CA . VAL A 1 97 ? 13.881 8.873 -21.285 1.00 91.75 97 VAL A CA 1
ATOM 717 C C . VAL A 1 97 ? 15.335 9.074 -20.842 1.00 91.75 97 VAL A C 1
ATOM 719 O O . VAL A 1 97 ? 15.954 10.076 -21.196 1.00 91.75 97 VAL A O 1
ATOM 722 N N . PHE A 1 98 ? 15.884 8.145 -20.056 1.00 89.50 98 PHE A N 1
ATOM 723 C CA . PHE A 1 98 ? 17.169 8.301 -19.360 1.00 89.50 98 PHE A CA 1
ATOM 724 C C . PHE A 1 98 ? 18.272 7.355 -19.859 1.00 89.50 98 PHE A C 1
ATOM 726 O O . PHE A 1 98 ? 19.408 7.416 -19.379 1.00 89.50 98 PHE A O 1
ATOM 733 N N . GLY A 1 99 ? 17.974 6.480 -20.822 1.00 87.00 99 GLY A N 1
ATOM 734 C CA . GLY A 1 99 ? 18.932 5.528 -21.375 1.00 87.00 99 GLY A CA 1
ATOM 735 C C . GLY A 1 99 ? 19.503 4.595 -20.308 1.00 87.00 99 GLY A C 1
ATOM 736 O O . GLY A 1 99 ? 18.795 4.072 -19.449 1.00 87.00 99 GLY A O 1
ATOM 737 N N . ASN A 1 100 ? 20.823 4.412 -20.336 1.00 86.19 100 ASN A N 1
ATOM 738 C CA . ASN A 1 100 ? 21.514 3.469 -19.456 1.00 86.19 100 ASN A CA 1
ATOM 739 C C . ASN A 1 100 ? 21.619 3.933 -17.992 1.00 86.19 100 ASN A C 1
ATOM 741 O O . ASN A 1 100 ? 22.036 3.144 -17.149 1.00 86.19 100 ASN A O 1
ATOM 745 N N . LEU A 1 101 ? 21.240 5.177 -17.668 1.00 86.25 101 LEU A N 1
ATOM 746 C CA . LEU A 1 101 ? 21.316 5.722 -16.302 1.00 86.25 101 LEU A CA 1
ATOM 747 C C . LEU A 1 101 ? 20.312 5.088 -15.332 1.00 86.25 101 LEU A C 1
ATOM 749 O O . LEU A 1 101 ? 20.440 5.251 -14.120 1.00 86.25 101 LEU A O 1
ATOM 753 N N . VAL A 1 102 ? 19.314 4.384 -15.866 1.00 86.81 102 VAL A N 1
ATOM 754 C CA . VAL A 1 102 ? 18.313 3.658 -15.078 1.00 86.81 102 VAL A CA 1
ATOM 755 C C . VAL A 1 102 ? 18.914 2.419 -14.413 1.00 86.81 102 VAL A C 1
ATOM 757 O O . VAL A 1 102 ? 18.441 1.981 -13.366 1.00 86.81 102 VAL A O 1
ATOM 760 N N . TYR A 1 103 ? 19.974 1.862 -15.000 1.00 84.31 103 TYR A N 1
ATOM 761 C CA . TYR A 1 103 ? 20.650 0.687 -14.474 1.00 84.31 103 TYR A CA 1
ATOM 762 C C . TYR A 1 103 ? 21.709 1.079 -13.441 1.00 84.31 103 TYR A C 1
ATOM 764 O O . TYR A 1 103 ? 22.351 2.123 -13.537 1.00 84.31 103 TYR A O 1
ATOM 772 N N . ASP A 1 104 ? 21.926 0.201 -12.460 1.00 83.31 104 ASP A N 1
ATOM 773 C CA . ASP A 1 104 ? 22.956 0.390 -11.427 1.00 83.31 104 ASP A CA 1
ATOM 774 C C . ASP A 1 104 ? 24.375 0.430 -12.017 1.00 83.31 104 ASP A C 1
ATOM 776 O O . ASP A 1 104 ? 25.278 1.089 -11.499 1.00 83.31 104 ASP A O 1
ATOM 780 N N . THR A 1 105 ? 24.557 -0.245 -13.150 1.00 83.88 105 THR A N 1
ATOM 781 C CA . THR A 1 105 ? 25.811 -0.304 -13.888 1.00 83.88 105 THR A CA 1
ATOM 782 C C . THR A 1 105 ? 25.652 0.317 -15.265 1.00 83.88 105 THR A C 1
ATOM 784 O O . THR A 1 105 ? 24.852 -0.151 -16.076 1.00 83.88 105 THR A O 1
ATOM 787 N N . VAL A 1 106 ? 26.472 1.324 -15.550 1.00 83.69 106 VAL A N 1
ATOM 788 C CA . VAL A 1 106 ? 26.546 1.967 -16.863 1.00 83.69 106 VAL A CA 1
ATOM 789 C C . VAL A 1 106 ? 27.795 1.453 -17.586 1.00 83.69 106 VAL A C 1
ATOM 791 O O . VAL A 1 106 ? 28.873 1.452 -16.983 1.00 83.69 106 VAL A O 1
ATOM 794 N N . PRO A 1 107 ? 27.695 1.005 -18.850 1.00 83.31 107 PRO A N 1
ATOM 795 C CA . PRO A 1 107 ? 28.867 0.594 -19.618 1.00 83.31 107 PRO A CA 1
ATOM 796 C C . PRO A 1 107 ? 29.838 1.767 -19.767 1.00 83.31 107 PRO A C 1
ATOM 798 O O . PRO A 1 107 ? 29.421 2.878 -20.103 1.00 83.31 107 PRO A O 1
ATOM 801 N N . VAL A 1 108 ? 31.128 1.520 -19.528 1.00 82.56 108 VAL A N 1
ATOM 802 C CA . VAL A 1 108 ? 32.195 2.494 -19.804 1.00 82.56 108 VAL A CA 1
ATOM 803 C C . VAL A 1 108 ? 32.893 2.139 -21.108 1.00 82.56 108 VAL A C 1
ATOM 805 O O . VAL A 1 108 ? 32.959 0.978 -21.506 1.00 82.56 108 VAL A O 1
ATOM 808 N N . GLY A 1 109 ? 33.369 3.149 -21.822 1.00 84.62 109 GLY A N 1
ATOM 809 C CA . GLY A 1 109 ? 33.852 2.970 -23.180 1.00 84.62 109 GLY A CA 1
ATOM 810 C C . GLY A 1 109 ? 34.665 4.150 -23.673 1.00 84.62 109 GLY A C 1
ATOM 811 O O . GLY A 1 109 ? 34.729 5.200 -23.032 1.00 84.62 109 GLY A O 1
ATOM 812 N N . ILE A 1 110 ? 35.283 3.962 -24.832 1.00 80.62 110 ILE A N 1
ATOM 813 C CA . ILE A 1 110 ? 35.975 5.025 -25.560 1.00 80.62 110 ILE A CA 1
ATOM 814 C C . ILE A 1 110 ? 35.000 5.708 -26.517 1.00 80.62 110 ILE A C 1
ATOM 816 O O . ILE A 1 110 ? 34.175 5.061 -27.165 1.00 80.62 110 ILE A O 1
ATOM 820 N N . VAL A 1 111 ? 35.105 7.031 -26.611 1.00 81.94 111 VAL A N 1
ATOM 821 C CA . VAL A 1 111 ? 34.375 7.825 -27.602 1.00 81.94 111 VAL A CA 1
ATOM 822 C C . VAL A 1 111 ? 35.298 8.029 -28.801 1.00 81.94 111 VAL A C 1
ATOM 824 O O . VAL A 1 111 ? 36.327 8.694 -28.683 1.00 81.94 111 VAL A O 1
ATOM 827 N N . GLY A 1 112 ? 34.954 7.420 -29.937 1.00 81.00 112 GLY A N 1
ATOM 828 C CA . GLY A 1 112 ? 35.688 7.542 -31.200 1.00 81.00 112 GLY A CA 1
ATOM 829 C C . GLY A 1 112 ? 34.889 8.287 -32.273 1.00 81.00 112 GLY A C 1
ATOM 830 O O . GLY A 1 112 ? 33.758 8.711 -32.048 1.00 81.00 112 GLY A O 1
ATOM 831 N N . GLN A 1 113 ? 35.454 8.404 -33.480 1.00 73.38 113 GLN A N 1
ATOM 832 C CA . GLN A 1 113 ? 34.814 9.103 -34.610 1.00 73.38 113 GLN A CA 1
ATOM 833 C C . GLN A 1 113 ? 33.491 8.460 -35.088 1.00 73.38 113 GLN A C 1
ATOM 835 O O . GLN A 1 113 ? 32.730 9.109 -35.795 1.00 73.38 113 GLN A O 1
ATOM 840 N N . GLY A 1 114 ? 33.194 7.217 -34.683 1.00 76.81 114 GLY A N 1
ATOM 841 C CA . GLY A 1 114 ? 31.945 6.500 -34.986 1.00 76.81 114 GLY A CA 1
ATOM 842 C C . GLY A 1 114 ? 30.946 6.412 -33.825 1.00 76.81 114 GLY A C 1
ATOM 843 O O . GLY A 1 114 ? 29.965 5.682 -33.937 1.00 76.81 114 GLY A O 1
ATOM 844 N N . GLY A 1 115 ? 31.190 7.113 -32.712 1.00 81.38 115 GLY A N 1
ATOM 845 C CA . GLY A 1 115 ? 30.347 7.077 -31.514 1.00 81.38 115 GLY A CA 1
ATOM 846 C C . GLY A 1 115 ? 30.997 6.374 -30.320 1.00 81.38 115 GLY A C 1
ATOM 847 O O . GLY A 1 115 ? 32.214 6.186 -30.258 1.00 81.38 115 GLY A O 1
ATOM 848 N N . PHE A 1 116 ? 30.172 6.033 -29.333 1.00 84.12 116 PHE A N 1
ATOM 849 C CA . PHE A 1 116 ? 30.593 5.364 -28.104 1.00 84.12 116 PHE A CA 1
ATOM 850 C C . PHE A 1 116 ? 30.767 3.856 -28.339 1.00 84.12 116 PHE A C 1
ATOM 852 O O . PHE A 1 116 ? 29.810 3.193 -28.739 1.00 84.12 116 PHE A O 1
ATOM 859 N N . SER A 1 117 ? 31.950 3.300 -28.049 1.00 82.56 117 SER A N 1
ATOM 860 C CA . SER A 1 117 ? 32.148 1.844 -27.997 1.00 82.56 117 SER A CA 1
ATOM 861 C C . SER A 1 117 ? 32.392 1.394 -26.559 1.00 82.56 117 SER A C 1
ATOM 863 O O . SER A 1 117 ? 33.414 1.747 -25.961 1.00 82.56 117 SER A O 1
ATOM 865 N N . ALA A 1 118 ? 31.467 0.603 -26.017 1.00 82.88 118 ALA A N 1
ATOM 866 C CA . ALA A 1 118 ? 31.610 0.001 -24.696 1.00 82.88 118 ALA A CA 1
ATOM 867 C C . ALA A 1 118 ? 32.815 -0.952 -24.664 1.00 82.88 118 ALA A C 1
ATOM 869 O O . ALA A 1 118 ? 33.001 -1.751 -25.585 1.00 82.88 118 ALA A O 1
ATOM 870 N N . MET A 1 119 ? 33.622 -0.881 -23.605 1.00 81.50 119 MET A N 1
ATOM 871 C CA . MET A 1 119 ? 34.640 -1.896 -23.348 1.00 81.50 119 MET A CA 1
ATOM 872 C C . MET A 1 119 ? 33.970 -3.154 -22.778 1.00 81.50 119 MET A C 1
ATOM 874 O O . MET A 1 119 ? 33.133 -3.032 -21.879 1.00 81.50 119 MET A O 1
ATOM 878 N N . PRO A 1 120 ? 34.324 -4.358 -23.262 1.00 80.56 120 PRO A N 1
ATOM 879 C CA . PRO A 1 120 ? 33.840 -5.602 -22.676 1.00 80.56 120 PRO A CA 1
ATOM 880 C C . PRO A 1 120 ? 34.173 -5.670 -21.180 1.00 80.56 120 PRO A C 1
ATOM 882 O O . PRO A 1 120 ? 35.272 -5.298 -20.770 1.00 80.56 120 PRO A O 1
ATOM 885 N N . ASP A 1 121 ? 33.213 -6.129 -20.378 1.00 79.44 121 ASP A N 1
ATOM 886 C CA . ASP A 1 121 ? 33.337 -6.390 -18.935 1.00 79.44 121 ASP A CA 1
ATOM 887 C C . ASP A 1 121 ? 33.719 -5.199 -18.035 1.00 79.44 121 ASP A C 1
ATOM 889 O O . ASP A 1 121 ? 33.977 -5.382 -16.843 1.00 79.44 121 ASP A O 1
ATOM 893 N N . GLN A 1 122 ? 33.692 -3.964 -18.549 1.00 81.88 122 GLN A N 1
ATOM 894 C CA . GLN A 1 122 ? 33.885 -2.764 -17.734 1.00 81.88 122 GLN A CA 1
ATOM 895 C C . GLN A 1 122 ? 32.593 -1.956 -17.601 1.00 81.88 122 GLN A C 1
ATOM 897 O O . GLN A 1 122 ? 32.043 -1.427 -18.570 1.00 81.88 122 GLN A O 1
ATOM 902 N N . VAL A 1 123 ? 32.133 -1.809 -16.358 1.00 83.69 123 VAL A N 1
ATOM 903 C CA . VAL A 1 123 ? 30.963 -1.001 -16.003 1.00 83.69 123 VAL A CA 1
ATOM 904 C C . VAL A 1 123 ? 31.271 -0.080 -14.827 1.00 83.69 123 VAL A C 1
ATOM 906 O O . VAL A 1 123 ? 31.953 -0.468 -13.878 1.00 83.69 123 VAL A O 1
ATOM 909 N N . ALA A 1 124 ? 30.744 1.141 -14.865 1.00 81.25 124 ALA A N 1
ATOM 910 C CA . ALA A 1 124 ? 30.775 2.063 -13.737 1.00 81.25 124 ALA A CA 1
ATOM 911 C C . ALA A 1 124 ? 29.491 1.921 -12.916 1.00 81.25 124 ALA A C 1
ATOM 913 O O . ALA A 1 124 ? 28.387 1.987 -13.460 1.00 81.25 124 ALA A O 1
ATOM 914 N N . ARG A 1 125 ? 29.633 1.771 -11.594 1.00 81.56 125 ARG A N 1
ATOM 915 C CA . ARG A 1 125 ? 28.515 1.893 -10.650 1.00 81.56 125 ARG A CA 1
ATOM 916 C C . ARG A 1 125 ? 28.322 3.358 -10.307 1.00 81.56 125 ARG A C 1
ATOM 918 O O . ARG A 1 125 ? 29.108 3.931 -9.558 1.00 81.56 125 ARG A O 1
ATOM 925 N N . THR A 1 126 ? 27.306 3.972 -10.892 1.00 77.19 126 THR A N 1
ATOM 926 C CA . THR A 1 126 ? 27.062 5.413 -10.746 1.00 77.19 126 THR A CA 1
ATOM 927 C C . THR A 1 126 ? 26.225 5.738 -9.510 1.00 77.19 126 THR A C 1
ATOM 929 O O . THR A 1 126 ? 26.188 6.892 -9.096 1.00 77.19 126 THR A O 1
ATOM 932 N N . GLY A 1 127 ? 25.517 4.754 -8.936 1.00 72.69 127 GLY A N 1
ATOM 933 C CA . GLY A 1 127 ? 24.534 4.974 -7.865 1.00 72.69 127 GLY A CA 1
ATOM 934 C C . GLY A 1 127 ? 23.331 5.826 -8.300 1.00 72.69 127 GLY A C 1
ATOM 935 O O . GLY A 1 127 ? 22.431 6.090 -7.504 1.00 72.69 127 GLY A O 1
ATOM 936 N N . ALA A 1 128 ? 23.290 6.239 -9.571 1.00 72.00 128 ALA A N 1
ATOM 937 C CA . ALA A 1 128 ? 22.262 7.098 -10.143 1.00 72.00 128 ALA A CA 1
ATOM 938 C C . ALA A 1 128 ? 20.935 6.355 -10.362 1.00 72.00 128 ALA A C 1
ATOM 940 O O . ALA A 1 128 ? 19.885 6.990 -10.483 1.00 72.00 128 ALA A O 1
ATOM 941 N N . ALA A 1 129 ? 20.973 5.018 -10.330 1.00 75.62 129 ALA A N 1
ATOM 942 C CA . ALA A 1 129 ? 19.806 4.163 -10.465 1.00 75.62 129 ALA A CA 1
ATOM 943 C C . ALA A 1 129 ? 18.697 4.539 -9.479 1.00 75.62 129 ALA A C 1
ATOM 945 O O . ALA A 1 129 ? 17.540 4.524 -9.864 1.00 75.62 129 ALA A O 1
ATOM 946 N N . PHE A 1 130 ? 18.997 4.980 -8.250 1.00 81.88 130 PHE A N 1
ATOM 947 C CA . PHE A 1 130 ? 17.933 5.403 -7.332 1.00 81.88 130 PHE A CA 1
ATOM 948 C C . PHE A 1 130 ? 17.059 6.518 -7.931 1.00 81.88 130 PHE A C 1
ATOM 950 O O . PHE A 1 130 ? 15.836 6.403 -7.955 1.00 81.88 130 PHE A O 1
ATOM 957 N N . ALA A 1 131 ? 17.670 7.571 -8.478 1.00 85.81 131 ALA A N 1
ATOM 958 C CA . ALA A 1 131 ? 16.925 8.685 -9.056 1.00 85.81 131 ALA A CA 1
ATOM 959 C C . ALA A 1 131 ? 16.200 8.283 -10.350 1.00 85.81 131 ALA A C 1
ATOM 961 O O . ALA A 1 131 ? 15.047 8.658 -10.542 1.00 85.81 131 ALA A O 1
ATOM 962 N N . PHE A 1 132 ? 16.851 7.503 -11.216 1.00 87.44 132 PHE A N 1
ATOM 963 C CA . PHE A 1 132 ? 16.344 7.203 -12.561 1.00 87.44 132 PHE A CA 1
ATOM 964 C C . PHE A 1 132 ? 15.519 5.913 -12.663 1.00 87.44 132 PHE A C 1
ATOM 966 O O . PHE A 1 132 ? 14.860 5.697 -13.673 1.00 87.44 132 PHE A O 1
ATOM 973 N N . PHE A 1 133 ? 15.497 5.084 -11.622 1.00 84.69 133 PHE A N 1
ATOM 974 C CA . PHE A 1 133 ? 14.643 3.899 -11.515 1.00 84.69 133 PHE A CA 1
ATOM 975 C C . PHE A 1 133 ? 13.455 4.157 -10.581 1.00 84.69 133 PHE A C 1
ATOM 977 O O . PHE A 1 133 ? 12.305 3.906 -10.945 1.00 84.69 133 PHE A O 1
ATOM 984 N N . VAL A 1 134 ? 13.695 4.717 -9.387 1.00 88.75 134 VAL A N 1
ATOM 985 C CA . VAL A 1 134 ? 12.641 4.856 -8.366 1.00 88.75 134 VAL A CA 1
ATOM 986 C C . VAL A 1 134 ? 11.701 6.021 -8.677 1.00 88.75 134 VAL A C 1
ATOM 988 O O . VAL A 1 134 ? 10.485 5.849 -8.611 1.00 88.75 134 VAL A O 1
ATOM 991 N N . LEU A 1 135 ? 12.221 7.198 -9.050 1.00 91.38 135 LEU A N 1
ATOM 992 C CA . LEU A 1 135 ? 11.362 8.367 -9.292 1.00 91.38 135 LEU A CA 1
ATOM 993 C C . LEU A 1 135 ? 10.423 8.180 -10.496 1.00 91.38 135 LEU A C 1
ATOM 995 O O . LEU A 1 135 ? 9.234 8.473 -10.348 1.00 91.38 135 LEU A O 1
ATOM 999 N N . PRO A 1 136 ? 10.870 7.650 -11.655 1.00 90.69 136 PRO A N 1
ATOM 1000 C CA . PRO A 1 136 ? 9.963 7.383 -12.771 1.00 90.69 136 PRO A CA 1
ATOM 1001 C C . PRO A 1 136 ? 8.887 6.355 -12.429 1.00 90.69 136 PRO A C 1
ATOM 1003 O O . PRO A 1 136 ? 7.753 6.498 -12.879 1.00 90.69 136 PRO A O 1
ATOM 1006 N N . THR A 1 137 ? 9.207 5.384 -11.569 1.00 90.56 137 THR A N 1
ATOM 1007 C CA . THR A 1 137 ? 8.220 4.436 -11.040 1.00 90.56 137 THR A CA 1
ATOM 1008 C C . THR A 1 137 ? 7.100 5.147 -10.299 1.00 90.56 137 THR A C 1
ATOM 1010 O O . THR A 1 137 ? 5.930 4.898 -10.584 1.00 90.56 137 THR A O 1
ATOM 1013 N N . ILE A 1 138 ? 7.424 6.095 -9.419 1.00 90.62 138 ILE A N 1
ATOM 1014 C CA . ILE A 1 138 ? 6.406 6.886 -8.714 1.00 90.62 138 ILE A CA 1
ATOM 1015 C C . ILE A 1 138 ? 5.530 7.653 -9.715 1.00 90.62 138 ILE A C 1
ATOM 1017 O O . ILE A 1 138 ? 4.307 7.610 -9.608 1.00 90.62 138 ILE A O 1
ATOM 1021 N N . ILE A 1 139 ? 6.131 8.310 -10.714 1.00 91.50 139 ILE A N 1
ATOM 1022 C CA . ILE A 1 139 ? 5.394 9.092 -11.723 1.00 91.50 139 ILE A CA 1
ATOM 1023 C C . ILE A 1 139 ? 4.438 8.198 -12.525 1.00 91.50 139 ILE A C 1
ATOM 1025 O O . ILE A 1 139 ? 3.267 8.546 -12.695 1.00 91.50 139 ILE A O 1
ATOM 1029 N N . PHE A 1 140 ? 4.918 7.043 -12.990 1.00 92.38 140 PHE A N 1
ATOM 1030 C CA . PHE A 1 140 ? 4.111 6.079 -13.732 1.00 92.38 140 PHE A CA 1
ATOM 1031 C C . PHE A 1 140 ? 2.936 5.564 -12.896 1.00 92.38 140 PHE A C 1
ATOM 1033 O O . PHE A 1 140 ? 1.792 5.624 -13.351 1.00 92.38 140 PHE A O 1
ATOM 1040 N N . PHE A 1 141 ? 3.191 5.113 -11.663 1.00 90.38 141 PHE A N 1
ATOM 1041 C CA . PHE A 1 141 ? 2.132 4.615 -10.787 1.00 90.38 141 PHE A CA 1
ATOM 1042 C C . PHE A 1 141 ? 1.122 5.714 -10.441 1.00 90.38 141 PHE A C 1
ATOM 1044 O O . PHE A 1 141 ? -0.076 5.457 -10.514 1.00 90.38 141 PHE A O 1
ATOM 1051 N N . SER A 1 142 ? 1.546 6.950 -10.164 1.00 90.50 142 SER A N 1
ATOM 1052 C CA . SER A 1 142 ? 0.614 8.062 -9.921 1.00 90.50 142 SER A CA 1
ATOM 1053 C C . SER A 1 142 ? -0.283 8.356 -11.131 1.00 90.50 142 SER A C 1
ATOM 1055 O O . SER A 1 142 ? -1.491 8.571 -10.977 1.00 90.50 142 SER A O 1
ATOM 1057 N N . ALA A 1 143 ? 0.272 8.326 -12.347 1.00 92.94 143 ALA A N 1
ATOM 1058 C CA . ALA A 1 143 ? -0.506 8.495 -13.573 1.00 92.94 143 ALA A CA 1
ATOM 1059 C C . ALA A 1 143 ? -1.488 7.329 -13.789 1.00 92.94 143 ALA A C 1
ATOM 1061 O O . ALA A 1 143 ? -2.671 7.559 -14.053 1.00 92.94 143 ALA A O 1
ATOM 1062 N N . LEU A 1 144 ? -1.031 6.087 -13.607 1.00 93.00 144 LEU A N 1
ATOM 1063 C CA . LEU A 1 144 ? -1.866 4.889 -13.709 1.00 93.00 144 LEU A CA 1
ATOM 1064 C C . LEU A 1 144 ? -3.023 4.926 -12.706 1.00 93.00 144 LEU A C 1
ATOM 1066 O O . LEU A 1 144 ? -4.175 4.725 -13.084 1.00 93.00 144 LEU A O 1
ATOM 1070 N N . MET A 1 145 ? -2.737 5.236 -11.442 1.00 90.94 145 MET A N 1
ATOM 1071 C CA . MET A 1 145 ? -3.755 5.353 -10.400 1.00 90.94 145 MET A CA 1
ATOM 1072 C C . MET A 1 145 ? -4.775 6.437 -10.747 1.00 90.94 145 MET A C 1
ATOM 1074 O O . MET A 1 145 ? -5.975 6.196 -10.629 1.00 90.94 145 MET A O 1
ATOM 1078 N N . THR A 1 146 ? -4.330 7.588 -11.261 1.00 90.75 146 THR A N 1
ATOM 1079 C CA . THR A 1 146 ? -5.230 8.655 -11.735 1.00 90.75 146 THR A CA 1
ATOM 1080 C C . THR A 1 146 ? -6.179 8.153 -12.825 1.00 90.75 146 THR A C 1
ATOM 1082 O O . THR A 1 146 ? -7.384 8.410 -12.762 1.00 90.75 146 THR A O 1
ATOM 1085 N N . VAL A 1 147 ? -5.673 7.383 -13.792 1.00 94.69 147 VAL A N 1
ATOM 1086 C CA . VAL A 1 147 ? -6.501 6.761 -14.838 1.00 94.69 147 VAL A CA 1
ATOM 1087 C C . VAL A 1 147 ? -7.484 5.755 -14.238 1.00 94.69 147 VAL A C 1
ATOM 1089 O O . VAL A 1 147 ? -8.671 5.803 -14.554 1.00 94.69 147 VAL A O 1
ATOM 1092 N N . LEU A 1 148 ? -7.044 4.884 -13.328 1.00 93.31 148 LEU A N 1
ATOM 1093 C CA . LEU A 1 148 ? -7.918 3.901 -12.678 1.00 93.31 148 LEU A CA 1
ATOM 1094 C C . LEU A 1 148 ? -9.012 4.556 -11.817 1.00 93.31 148 LEU A C 1
ATOM 1096 O O . LEU A 1 148 ? -10.117 4.014 -11.721 1.00 93.31 148 LEU A O 1
ATOM 1100 N N . TYR A 1 149 ? -8.739 5.723 -11.229 1.00 89.12 149 TYR A N 1
ATOM 1101 C CA . TYR A 1 149 ? -9.753 6.559 -10.582 1.00 89.12 149 TYR A CA 1
ATOM 1102 C C . TYR A 1 149 ? -10.712 7.179 -11.589 1.00 89.12 149 TYR A C 1
ATOM 1104 O O . TYR A 1 149 ? -11.919 7.175 -11.361 1.00 89.12 149 TYR A O 1
ATOM 1112 N N . HIS A 1 150 ? -10.220 7.697 -12.710 1.00 92.19 150 HIS A N 1
ATOM 1113 C CA . HIS A 1 150 ? -11.098 8.250 -13.738 1.00 92.19 150 HIS A CA 1
ATOM 1114 C C . HIS A 1 150 ? -12.035 7.180 -14.328 1.00 92.19 150 HIS A C 1
ATOM 1116 O O . HIS A 1 150 ? -13.211 7.448 -14.559 1.00 92.19 150 HIS A O 1
ATOM 1122 N N . LEU A 1 151 ? -11.538 5.951 -14.492 1.00 95.81 151 LEU A N 1
ATOM 1123 C CA . LEU A 1 151 ? -12.290 4.813 -15.028 1.00 95.81 151 LEU A CA 1
ATOM 1124 C C . LEU A 1 151 ? -13.262 4.161 -14.031 1.00 95.81 151 LEU A C 1
ATOM 1126 O O . LEU A 1 151 ? -14.088 3.348 -14.439 1.00 95.81 151 LEU A O 1
ATOM 1130 N N . GLY A 1 152 ? -13.180 4.467 -12.733 1.00 93.19 152 GLY A N 1
ATOM 1131 C CA . GLY A 1 152 ? -14.071 3.878 -11.725 1.00 93.19 152 GLY A CA 1
ATOM 1132 C C . GLY A 1 152 ? -13.548 2.604 -11.042 1.00 93.19 152 GLY A C 1
ATOM 1133 O O . GLY A 1 152 ? -14.175 2.120 -10.097 1.00 93.19 152 GLY A O 1
ATOM 1134 N N . VAL A 1 153 ? -12.413 2.048 -11.481 1.00 94.62 153 VAL A N 1
ATOM 1135 C CA . VAL A 1 153 ? -11.867 0.775 -10.964 1.00 94.62 153 VAL A CA 1
ATOM 1136 C C . VAL A 1 153 ? -11.446 0.919 -9.503 1.00 94.62 153 VAL A C 1
ATOM 1138 O O . VAL A 1 153 ? -11.787 0.078 -8.665 1.00 94.62 153 VAL A O 1
ATOM 1141 N N . MET A 1 154 ? -10.767 2.021 -9.174 1.00 92.25 154 MET A N 1
ATOM 1142 C CA . MET A 1 154 ? -10.319 2.282 -7.805 1.00 92.25 154 MET A CA 1
ATOM 1143 C C . MET A 1 154 ? -11.483 2.442 -6.836 1.00 92.25 154 MET A C 1
ATOM 1145 O O . MET A 1 154 ? -11.422 1.963 -5.707 1.00 92.25 154 MET A O 1
ATOM 1149 N N . GLN A 1 155 ? -12.574 3.059 -7.277 1.00 92.06 155 GLN A N 1
ATOM 1150 C CA . GLN A 1 155 ? -13.771 3.244 -6.467 1.00 92.06 155 GLN A CA 1
ATOM 1151 C C . GLN A 1 155 ? -14.398 1.899 -6.110 1.00 92.06 155 GLN A C 1
ATOM 1153 O O . GLN A 1 155 ? -14.815 1.709 -4.967 1.00 92.06 155 GLN A O 1
ATOM 1158 N N . VAL A 1 156 ? -14.441 0.954 -7.054 1.00 94.31 156 VAL A N 1
ATOM 1159 C CA . VAL A 1 156 ? -14.936 -0.405 -6.794 1.00 94.31 156 VAL A CA 1
ATOM 1160 C C . VAL A 1 156 ? -14.021 -1.134 -5.810 1.00 94.31 156 VAL A C 1
ATOM 1162 O O . VAL A 1 156 ? -14.519 -1.698 -4.831 1.00 94.31 156 VAL A O 1
ATOM 1165 N N . ALA A 1 157 ? -12.702 -1.078 -6.013 1.00 93.38 157 ALA A N 1
ATOM 1166 C CA . ALA A 1 157 ? -11.728 -1.709 -5.120 1.00 93.38 157 ALA A CA 1
ATOM 1167 C C . ALA A 1 157 ? -11.828 -1.162 -3.684 1.00 93.38 157 ALA A C 1
ATOM 1169 O O . ALA A 1 157 ? -12.063 -1.918 -2.737 1.00 93.38 157 ALA A O 1
ATOM 1170 N N . VAL A 1 158 ? -11.754 0.162 -3.528 1.00 93.56 158 VAL A N 1
ATOM 1171 C CA . VAL A 1 158 ? -11.824 0.839 -2.226 1.00 93.56 158 VAL A CA 1
ATOM 1172 C C . VAL A 1 158 ? -13.171 0.587 -1.546 1.00 93.56 158 VAL A C 1
ATOM 1174 O O . VAL A 1 158 ? -13.202 0.260 -0.360 1.00 93.56 158 VAL A O 1
ATOM 1177 N N . ARG A 1 159 ? -14.295 0.668 -2.275 1.00 92.06 159 ARG A N 1
ATOM 1178 C CA . ARG A 1 159 ? -15.628 0.400 -1.709 1.00 92.06 159 ARG A CA 1
ATOM 1179 C C . ARG A 1 159 ? -15.773 -1.044 -1.234 1.00 92.06 159 ARG A C 1
ATOM 1181 O O . ARG A 1 159 ? -16.406 -1.267 -0.204 1.00 92.06 159 ARG A O 1
ATOM 1188 N N . SER A 1 160 ? -15.196 -2.003 -1.954 1.00 93.81 160 SER A N 1
ATOM 1189 C CA . SER A 1 160 ? -15.246 -3.422 -1.582 1.00 93.81 160 SER A CA 1
ATOM 1190 C C . SER A 1 160 ? -14.522 -3.665 -0.258 1.00 93.81 160 SER A C 1
ATOM 1192 O O . SER A 1 160 ? -15.089 -4.266 0.657 1.00 93.81 160 SER A O 1
ATOM 1194 N N . VAL A 1 161 ? -13.313 -3.117 -0.110 1.00 94.25 161 VAL A N 1
ATOM 1195 C CA . VAL A 1 161 ? -12.540 -3.230 1.136 1.00 94.25 161 VAL A CA 1
ATOM 1196 C C . VAL A 1 161 ? -13.215 -2.467 2.278 1.00 94.25 161 VAL A C 1
ATOM 1198 O O . VAL A 1 161 ? -13.393 -3.015 3.369 1.00 94.25 161 VAL A O 1
ATOM 1201 N N . ALA A 1 162 ? -13.675 -1.240 2.019 1.00 93.69 162 ALA A N 1
ATOM 1202 C CA . ALA A 1 162 ? -14.385 -0.435 3.006 1.00 93.69 162 ALA A CA 1
ATOM 1203 C C . ALA A 1 162 ? -15.653 -1.136 3.507 1.00 93.69 162 ALA A C 1
ATOM 1205 O O . ALA A 1 162 ? -15.948 -1.090 4.697 1.00 93.69 162 ALA A O 1
ATOM 1206 N N . TRP A 1 163 ? -16.385 -1.832 2.634 1.00 94.00 163 TRP A N 1
ATOM 1207 C CA . TRP A 1 163 ? -17.573 -2.589 3.021 1.00 94.00 163 TRP A CA 1
ATOM 1208 C C . TRP A 1 163 ? -17.244 -3.743 3.983 1.00 94.00 163 TRP A C 1
ATOM 1210 O O . TRP A 1 163 ? -17.912 -3.887 5.012 1.00 94.00 163 TRP A O 1
ATOM 1220 N N . VAL A 1 164 ? -16.184 -4.517 3.710 1.00 93.31 164 VAL A N 1
ATOM 1221 C CA . VAL A 1 164 ? -15.719 -5.600 4.603 1.00 93.31 164 VAL A CA 1
ATOM 1222 C C . VAL A 1 164 ? -15.299 -5.042 5.965 1.00 93.31 164 VAL A C 1
ATOM 1224 O O . VAL A 1 164 ? -15.713 -5.550 7.014 1.00 93.31 164 VAL A O 1
ATOM 1227 N N . MET A 1 165 ? -14.516 -3.963 5.958 1.00 92.62 165 MET A N 1
ATOM 1228 C CA . MET A 1 165 ? -14.063 -3.295 7.178 1.00 92.62 165 MET A CA 1
ATOM 1229 C C . MET A 1 165 ? -15.239 -2.719 7.972 1.00 92.62 165 MET A C 1
ATOM 1231 O O . MET A 1 165 ? -15.341 -2.947 9.173 1.00 92.62 165 MET A O 1
ATOM 1235 N N . GLN A 1 166 ? -16.186 -2.046 7.318 1.00 92.94 166 GLN A N 1
ATOM 1236 C CA . GLN A 1 166 ? -17.324 -1.420 7.992 1.00 92.94 166 GLN A CA 1
ATOM 1237 C C . GLN A 1 166 ? -18.226 -2.473 8.640 1.00 92.94 166 GLN A C 1
ATOM 1239 O O . GLN A 1 166 ? -18.741 -2.268 9.744 1.00 92.94 166 GLN A O 1
ATOM 1244 N N . ARG A 1 167 ? -18.407 -3.623 7.978 1.00 91.50 167 ARG A N 1
ATOM 1245 C CA . ARG A 1 167 ? -19.239 -4.715 8.491 1.00 91.50 167 ARG A CA 1
ATOM 1246 C C . ARG A 1 167 ? -18.630 -5.381 9.725 1.00 91.50 167 ARG A C 1
ATOM 1248 O O . ARG A 1 167 ? -19.378 -5.734 10.639 1.00 91.50 167 ARG A O 1
ATOM 1255 N N . THR A 1 168 ? -17.308 -5.531 9.755 1.00 91.62 168 THR A N 1
ATOM 1256 C CA . THR A 1 168 ? -16.576 -6.180 10.854 1.00 91.62 168 THR A CA 1
ATOM 1257 C C . THR A 1 168 ? -16.301 -5.210 12.008 1.00 91.62 168 THR A C 1
ATOM 1259 O O . THR A 1 168 ? -16.726 -5.454 13.138 1.00 91.62 168 THR A O 1
ATOM 1262 N N . LEU A 1 169 ? -15.675 -4.068 11.720 1.00 90.88 169 LEU A N 1
ATOM 1263 C CA . LEU A 1 169 ? -15.199 -3.089 12.703 1.00 90.88 169 LEU A CA 1
ATOM 1264 C C . LEU A 1 169 ? -16.319 -2.186 13.249 1.00 90.88 169 LEU A C 1
ATOM 1266 O O . LEU A 1 169 ? -16.230 -1.710 14.382 1.00 90.88 169 LEU A O 1
ATOM 1270 N N . ARG A 1 170 ? -17.410 -1.991 12.489 1.00 89.94 170 ARG A N 1
ATOM 1271 C CA . ARG A 1 170 ? -18.521 -1.066 12.810 1.00 89.94 170 ARG A CA 1
ATOM 1272 C C . ARG A 1 170 ? -18.060 0.375 13.091 1.00 89.94 170 ARG A C 1
ATOM 1274 O O . ARG A 1 170 ? -18.659 1.069 13.911 1.00 89.94 170 ARG A O 1
ATOM 1281 N N . THR A 1 171 ? -17.005 0.803 12.409 1.00 91.31 171 THR A N 1
ATOM 1282 C CA . THR A 1 171 ? -16.497 2.181 12.369 1.00 91.31 171 THR A CA 1
ATOM 1283 C C . THR A 1 171 ? -17.368 3.072 11.486 1.00 91.31 171 THR A C 1
ATOM 1285 O O . THR A 1 171 ? -18.244 2.597 10.749 1.00 91.31 171 THR A O 1
ATOM 1288 N N . SER A 1 172 ? -17.150 4.387 11.557 1.00 91.81 172 SER A N 1
ATOM 1289 C CA . SER A 1 172 ? -17.899 5.331 10.722 1.00 91.81 172 SER A CA 1
ATOM 1290 C C . SER A 1 172 ? -17.575 5.132 9.234 1.00 91.81 172 SER A C 1
ATOM 1292 O O . SER A 1 172 ? -16.478 4.700 8.873 1.00 91.81 172 SER A O 1
ATOM 1294 N N . GLY A 1 173 ? -18.527 5.440 8.347 1.00 89.56 173 GLY A N 1
ATOM 1295 C CA . GLY A 1 173 ? -18.328 5.271 6.902 1.00 89.56 173 GLY A CA 1
ATOM 1296 C C . GLY A 1 173 ? -17.161 6.103 6.363 1.00 89.56 173 GLY A C 1
ATOM 1297 O O . GLY A 1 173 ? -16.377 5.600 5.568 1.00 89.56 173 GLY A O 1
ATOM 1298 N N . ALA A 1 174 ? -16.996 7.339 6.851 1.00 90.38 174 ALA A N 1
ATOM 1299 C CA . ALA A 1 174 ? -15.898 8.216 6.449 1.00 90.38 174 ALA A CA 1
ATOM 1300 C C . ALA A 1 174 ? -14.532 7.688 6.924 1.00 90.38 174 ALA A C 1
ATOM 1302 O O . ALA A 1 174 ? -13.606 7.555 6.132 1.00 90.38 174 ALA A O 1
ATOM 1303 N N . GLU A 1 175 ? -14.410 7.309 8.196 1.00 91.38 175 GLU A N 1
ATOM 1304 C CA . GLU A 1 175 ? -13.179 6.713 8.731 1.00 91.38 175 GLU A CA 1
ATOM 1305 C C . GLU A 1 175 ? -12.797 5.434 7.979 1.00 91.38 175 GLU A C 1
ATOM 1307 O O . GLU A 1 175 ? -11.656 5.272 7.555 1.00 91.38 175 GLU A O 1
ATOM 1312 N N . THR A 1 176 ? -13.776 4.560 7.742 1.00 92.88 176 THR A N 1
ATOM 1313 C CA . THR A 1 176 ? -13.549 3.277 7.072 1.00 92.88 176 THR A CA 1
ATOM 1314 C C . THR A 1 176 ? -13.166 3.456 5.609 1.00 92.88 176 THR A C 1
ATOM 1316 O O . THR A 1 176 ? -12.280 2.762 5.119 1.00 92.88 176 THR A O 1
ATOM 1319 N N . LEU A 1 177 ? -13.811 4.392 4.908 1.00 92.50 177 LEU A N 1
ATOM 1320 C CA . LEU A 1 177 ? -13.500 4.681 3.513 1.00 92.50 177 LEU A CA 1
ATOM 1321 C C . LEU A 1 177 ? -12.102 5.292 3.366 1.00 92.50 177 LEU A C 1
ATOM 1323 O O . LEU A 1 177 ? -11.371 4.912 2.458 1.00 92.50 177 LEU A O 1
ATOM 1327 N N . SER A 1 178 ? -11.713 6.183 4.282 1.00 92.19 178 SER A N 1
ATOM 1328 C CA . SER A 1 178 ? -10.357 6.744 4.328 1.00 92.19 178 SER A CA 1
ATOM 1329 C C . SER A 1 178 ? -9.311 5.660 4.620 1.00 92.19 178 SER A C 1
ATOM 1331 O O . SER A 1 178 ? -8.311 5.552 3.912 1.00 92.19 178 SER A O 1
ATOM 1333 N N . ALA A 1 179 ? -9.572 4.790 5.603 1.00 92.06 179 ALA A N 1
ATOM 1334 C CA . ALA A 1 179 ? -8.679 3.686 5.952 1.00 92.06 179 ALA A CA 1
ATOM 1335 C C . ALA A 1 179 ? -8.517 2.671 4.805 1.00 92.06 179 ALA A C 1
ATOM 1337 O O . ALA A 1 179 ? -7.399 2.255 4.514 1.00 92.06 179 ALA A O 1
ATOM 1338 N N . ALA A 1 180 ? -9.607 2.314 4.121 1.00 93.00 180 ALA A N 1
ATOM 1339 C CA . ALA A 1 180 ? -9.560 1.448 2.944 1.00 93.00 180 ALA A CA 1
ATOM 1340 C C . ALA A 1 180 ? -8.868 2.125 1.748 1.00 93.00 180 ALA A C 1
ATOM 1342 O O . ALA A 1 180 ? -8.148 1.466 1.003 1.00 93.00 180 ALA A O 1
ATOM 1343 N N . GLY A 1 181 ? -9.057 3.437 1.573 1.00 91.56 181 GLY A N 1
ATOM 1344 C CA . GLY A 1 181 ? -8.379 4.224 0.542 1.00 91.56 181 GLY A CA 1
ATOM 1345 C C . GLY A 1 181 ? -6.858 4.199 0.700 1.00 91.56 181 GLY A C 1
ATOM 1346 O O . GLY A 1 181 ? -6.154 3.945 -0.273 1.00 91.56 181 GLY A O 1
ATOM 1347 N N . ASN A 1 182 ? -6.359 4.349 1.931 1.00 92.44 182 ASN A N 1
ATOM 1348 C CA . ASN A 1 182 ? -4.923 4.336 2.248 1.00 92.44 182 ASN A CA 1
ATOM 1349 C C . ASN A 1 182 ? -4.187 3.033 1.877 1.00 92.44 182 ASN A C 1
ATOM 1351 O O . ASN A 1 182 ? -2.961 3.011 1.887 1.00 92.44 182 ASN A O 1
ATOM 1355 N N . ILE A 1 183 ? -4.900 1.946 1.559 1.00 91.50 183 ILE A N 1
ATOM 1356 C CA . ILE A 1 183 ? -4.285 0.710 1.046 1.00 91.50 183 ILE A CA 1
ATOM 1357 C C . ILE A 1 183 ? -3.737 0.918 -0.371 1.00 91.50 183 ILE A C 1
ATOM 1359 O O . ILE A 1 183 ? -2.749 0.294 -0.745 1.00 91.50 183 ILE A O 1
ATOM 1363 N N . PHE A 1 184 ? -4.378 1.784 -1.158 1.00 88.88 184 PHE A N 1
ATOM 1364 C CA . PHE A 1 184 ? -4.084 1.952 -2.581 1.00 88.88 184 PHE A CA 1
ATOM 1365 C C . PHE A 1 184 ? -3.553 3.335 -2.941 1.00 88.88 184 PHE A C 1
ATOM 1367 O O . PHE A 1 184 ? -2.848 3.475 -3.936 1.00 88.88 184 PHE A O 1
ATOM 1374 N N . VAL A 1 185 ? -3.926 4.357 -2.173 1.00 84.88 185 VAL A N 1
ATOM 1375 C CA . VAL A 1 185 ? -3.509 5.740 -2.405 1.00 84.88 185 VAL A CA 1
ATOM 1376 C C . VAL A 1 185 ? -2.754 6.310 -1.222 1.00 84.88 185 VAL A C 1
ATOM 1378 O O . VAL A 1 185 ? -2.864 5.825 -0.097 1.00 84.88 185 VAL A O 1
ATOM 1381 N N . GLY A 1 186 ? -1.989 7.367 -1.489 1.00 83.56 186 GLY A N 1
ATOM 1382 C CA . GLY A 1 186 ? -1.201 8.035 -0.466 1.00 83.56 186 GLY A CA 1
ATOM 1383 C C . GLY A 1 186 ? -2.058 8.685 0.625 1.00 83.56 186 GLY A C 1
ATOM 1384 O O . GLY A 1 186 ? -3.229 9.020 0.435 1.00 83.56 186 GLY A O 1
ATOM 1385 N N . GLN A 1 187 ? -1.412 8.965 1.757 1.00 87.56 187 GLN A N 1
ATOM 1386 C CA . GLN A 1 187 ? -2.000 9.634 2.926 1.00 87.56 187 GLN A CA 1
ATOM 1387 C C . GLN A 1 187 ? -2.648 11.001 2.630 1.00 87.56 187 GLN A C 1
ATOM 1389 O O . GLN A 1 187 ? -3.500 11.459 3.388 1.00 87.56 187 GLN A O 1
ATOM 1394 N N . THR A 1 188 ? -2.258 11.669 1.541 1.00 84.00 188 THR A N 1
ATOM 1395 C CA . THR A 1 188 ? -2.833 12.948 1.094 1.00 84.00 188 THR A CA 1
ATOM 1396 C C . THR A 1 188 ? -4.056 12.773 0.196 1.00 84.00 188 THR A C 1
ATOM 1398 O O . THR A 1 188 ? -4.865 13.690 0.077 1.00 84.00 188 THR A O 1
ATOM 1401 N N . GLU A 1 189 ? -4.211 11.606 -0.425 1.00 82.00 189 GLU A N 1
ATOM 1402 C CA . GLU A 1 189 ? -5.244 11.315 -1.421 1.00 82.00 189 GLU A CA 1
ATOM 1403 C C . GLU A 1 189 ? -6.439 10.585 -0.805 1.00 82.00 189 GLU A C 1
ATOM 1405 O O . GLU A 1 189 ? -7.584 10.906 -1.127 1.00 82.00 189 GLU A O 1
ATOM 1410 N N . ALA A 1 190 ? -6.214 9.665 0.137 1.00 86.62 190 ALA A N 1
ATOM 1411 C CA . ALA A 1 190 ? -7.312 8.943 0.781 1.00 86.62 190 ALA A CA 1
ATOM 1412 C C . ALA A 1 190 ? -8.317 9.864 1.507 1.00 86.62 190 ALA A C 1
ATOM 1414 O O . ALA A 1 190 ? -9.525 9.658 1.349 1.00 86.62 190 ALA A O 1
ATOM 1415 N N . PRO A 1 191 ? -7.899 10.931 2.227 1.00 84.19 191 PRO A N 1
ATOM 1416 C CA . PRO A 1 191 ? -8.845 11.861 2.842 1.00 84.19 191 PRO A CA 1
ATOM 1417 C C . PRO A 1 191 ? -9.680 12.654 1.826 1.00 84.19 191 PRO A C 1
ATOM 1419 O O . PRO A 1 191 ? -10.770 13.120 2.167 1.00 84.19 191 PRO A O 1
ATOM 1422 N N . LEU A 1 192 ? -9.229 12.797 0.572 1.00 84.38 192 LEU A N 1
ATOM 1423 C CA . LEU A 1 192 ? -10.014 13.473 -0.468 1.00 84.38 192 LEU A CA 1
ATOM 1424 C C . LEU A 1 192 ? -11.287 12.693 -0.813 1.00 84.38 192 LEU A C 1
ATOM 1426 O O . LEU A 1 192 ? -12.305 13.314 -1.124 1.00 84.38 192 LEU A O 1
ATOM 1430 N N . LEU A 1 193 ? -11.273 11.363 -0.658 1.00 84.12 193 LEU A N 1
ATOM 1431 C CA . LEU A 1 193 ? -12.449 10.502 -0.851 1.00 84.12 193 LEU A CA 1
ATOM 1432 C C . LEU A 1 193 ? -13.586 10.839 0.121 1.00 84.12 193 LEU A C 1
ATOM 1434 O O . LEU A 1 193 ? -14.756 10.609 -0.177 1.00 84.12 193 LEU A O 1
ATOM 1438 N N . ILE A 1 194 ? -13.244 11.401 1.282 1.00 89.69 194 ILE A N 1
ATOM 1439 C CA . ILE A 1 194 ? -14.189 11.759 2.344 1.00 89.69 194 ILE A CA 1
ATOM 1440 C C . ILE A 1 194 ? -14.229 13.262 2.613 1.00 89.69 194 ILE A C 1
ATOM 1442 O O . ILE A 1 194 ? -14.755 13.678 3.646 1.00 89.69 194 ILE A O 1
ATOM 1446 N N . LYS A 1 195 ? -13.712 14.086 1.690 1.00 88.50 195 LYS A N 1
ATOM 1447 C CA . LYS A 1 195 ? -13.568 15.545 1.842 1.00 88.50 195 LYS A CA 1
ATOM 1448 C C . LYS A 1 195 ? -14.798 16.249 2.451 1.00 88.50 195 LYS A C 1
ATOM 1450 O O . LYS A 1 195 ? -14.591 17.070 3.345 1.00 88.50 195 LYS A O 1
ATOM 1455 N N . PRO A 1 196 ? -16.057 15.939 2.068 1.00 90.88 196 PRO A N 1
ATOM 1456 C CA . PRO A 1 196 ? -17.237 16.585 2.656 1.00 90.88 196 PRO A CA 1
ATOM 1457 C C . PRO A 1 196 ? -17.452 16.288 4.149 1.00 90.88 196 PRO A C 1
ATOM 1459 O O . PRO A 1 196 ? -18.130 17.047 4.839 1.00 90.88 196 PRO A O 1
ATOM 1462 N N . PHE A 1 197 ? -16.903 15.183 4.653 1.00 90.44 197 PHE A N 1
ATOM 1463 C CA . PHE A 1 197 ? -17.126 14.704 6.016 1.00 90.44 197 PHE A CA 1
ATOM 1464 C C . PHE A 1 197 ? -16.018 15.119 6.985 1.00 90.44 197 PHE A C 1
ATOM 1466 O O . PHE A 1 197 ? -16.299 15.243 8.174 1.00 90.44 197 PHE A O 1
ATOM 1473 N N . VAL A 1 198 ? -14.800 15.391 6.492 1.00 88.88 198 VAL A N 1
ATOM 1474 C CA . VAL A 1 198 ? -13.598 15.654 7.314 1.00 88.88 198 VAL A CA 1
ATOM 1475 C C . VAL A 1 198 ? -13.834 16.727 8.380 1.00 88.88 198 VAL A C 1
ATOM 1477 O O . VAL A 1 198 ? -13.497 16.525 9.542 1.00 88.88 198 VAL A O 1
ATOM 1480 N N . GLN A 1 199 ? -14.478 17.841 8.020 1.00 88.88 199 GLN A N 1
ATOM 1481 C CA . GLN A 1 199 ? -14.721 18.958 8.946 1.00 88.88 199 GLN A CA 1
ATOM 1482 C C . GLN A 1 199 ? -15.659 18.610 10.113 1.00 88.88 199 GLN A C 1
ATOM 1484 O O . GLN A 1 199 ? -15.672 19.317 11.116 1.00 88.88 199 GLN A O 1
ATOM 1489 N N . ARG A 1 200 ? -16.464 17.549 9.983 1.00 90.81 200 ARG A N 1
ATOM 1490 C CA . ARG A 1 200 ? -17.464 17.129 10.979 1.00 90.81 200 ARG A CA 1
ATOM 1491 C C . ARG A 1 200 ? -17.071 15.836 11.702 1.00 90.81 200 ARG A C 1
ATOM 1493 O O . ARG A 1 200 ? -17.888 15.289 12.438 1.00 90.81 200 ARG A O 1
ATOM 1500 N N . MET A 1 201 ? -15.860 15.320 11.477 1.00 90.56 201 MET A N 1
ATOM 1501 C CA . MET A 1 201 ? -15.392 14.095 12.126 1.00 90.56 201 MET A CA 1
ATOM 1502 C C . MET A 1 201 ? -15.099 14.327 13.612 1.00 90.56 201 MET A C 1
ATOM 1504 O O . MET A 1 201 ? -14.603 15.377 14.017 1.00 90.56 201 MET A O 1
ATOM 1508 N N . THR A 1 202 ? -15.397 13.321 14.432 1.00 91.31 202 THR A N 1
ATOM 1509 C CA . THR A 1 202 ? -15.070 13.321 15.860 1.00 91.31 202 THR A CA 1
ATOM 1510 C C . THR A 1 202 ? -13.575 13.098 16.069 1.00 91.31 202 THR A C 1
ATOM 1512 O O . THR A 1 202 ? -12.946 12.363 15.312 1.00 91.31 202 THR A O 1
ATOM 1515 N N . ARG A 1 203 ? -13.014 13.659 17.144 1.00 84.69 203 ARG A N 1
ATOM 1516 C CA . ARG A 1 203 ? -11.721 13.202 17.669 1.00 84.69 203 ARG A CA 1
ATOM 1517 C C . ARG A 1 203 ? -11.963 11.924 18.475 1.00 84.69 203 ARG A C 1
ATOM 1519 O O . ARG A 1 203 ? -12.700 11.980 19.458 1.00 84.69 203 ARG A O 1
ATOM 1526 N N . SER A 1 204 ? -11.406 10.805 18.013 1.00 76.19 204 SER A N 1
ATOM 1527 C CA . SER A 1 204 ? -11.483 9.481 18.646 1.00 76.19 204 SER A CA 1
ATOM 1528 C C . SER A 1 204 ? -10.097 8.949 18.968 1.00 76.19 204 SER A C 1
ATOM 1530 O O . SER A 1 204 ? -9.130 9.423 18.334 1.00 76.19 204 SER A O 1
#

Secondary structure (DSSP, 8-state):
-HHHHHHHHS---S-----HHHHHHHHHHHHHHHHHHHHT-S-TTS--HHHHHHHHHHHHHHHHHHHH-HHHHHHHHHHHHHHHHHHHHHHHHHHHHHGGGGSSEEEEEEEETTEEEEEEEEEEE-STHIIIIIHHHHHHHHHHHHHHHHTTHHHHHHHHHHHHHHHHH---HHHHHHHHHTTTS-TTTGGGGGHHHHTT----

Sequence (204 aa):
MPDAVAAQIAIPADGLDTPLAARLRSLVGLLALGGIAWALSTDRRRIPWRLAAWGIALQVVFALFILKTPLGERLFDGAGQLVVGLLGFTLDGASFVFGNLVYDTVPVGIVGQGGFSAMPDQVARTGAAFAFFVLPTIIFFSALMTVLYHLGVMQVAVRSVAWVMQRTLRTSGAETLSAAGNIFVGQTEAPLLIKPFVQRMTRS